Protein AF-A0A436G443-F1 (afdb_monomer_lite)

Radius of gyration: 25.49 Å; chains: 1; bounding box: 64×54×83 Å

Structure (mmCIF, N/CA/C/O backbone):
data_AF-A0A436G443-F1
#
_entry.id   AF-A0A436G443-F1
#
loop_
_atom_site.group_PDB
_atom_site.id
_atom_site.type_symbol
_atom_site.label_atom_id
_atom_site.label_alt_id
_atom_site.label_comp_id
_atom_site.label_asym_id
_atom_site.label_entity_id
_atom_site.label_seq_id
_atom_site.pdbx_PDB_ins_code
_atom_site.Cartn_x
_atom_site.Cartn_y
_atom_site.Cartn_z
_atom_site.occupancy
_atom_site.B_iso_or_equiv
_atom_site.auth_seq_id
_atom_site.auth_comp_id
_atom_site.auth_asym_id
_atom_site.auth_atom_id
_atom_site.pdbx_PDB_model_num
ATOM 1 N N . LEU A 1 1 ? -12.220 2.647 38.983 1.00 54.53 1 LEU A N 1
ATOM 2 C CA . LEU A 1 1 ? -11.106 1.915 39.641 1.00 54.53 1 LEU A CA 1
ATOM 3 C C . LEU A 1 1 ? -9.941 2.884 39.778 1.00 54.53 1 LEU A C 1
ATOM 5 O O . LEU A 1 1 ? -9.899 3.835 39.007 1.00 54.53 1 LEU A O 1
ATOM 9 N N . GLY A 1 2 ? -9.047 2.692 40.750 1.00 50.97 2 GLY A N 1
ATOM 10 C CA . GLY A 1 2 ? -7.797 3.458 40.774 1.00 50.97 2 GLY A CA 1
ATOM 11 C C . GLY A 1 2 ? -6.955 3.137 39.537 1.00 50.97 2 GLY A C 1
ATOM 12 O O . GLY A 1 2 ? -7.013 2.011 39.036 1.00 50.97 2 GLY A O 1
ATOM 13 N N . VAL A 1 3 ? -6.212 4.128 39.046 1.00 49.47 3 VAL A N 1
ATOM 14 C CA . VAL A 1 3 ? -5.195 3.954 37.997 1.00 49.47 3 VAL A CA 1
ATOM 15 C C . VAL A 1 3 ? -4.216 2.855 38.468 1.00 49.47 3 VAL A C 1
ATOM 17 O O . VAL A 1 3 ? -3.885 2.825 39.650 1.00 49.47 3 VAL A O 1
ATOM 20 N N . ASP A 1 4 ? -3.841 1.917 37.588 1.00 53.94 4 ASP A N 1
ATOM 21 C CA . ASP A 1 4 ? -2.953 0.746 37.823 1.00 53.94 4 ASP A CA 1
ATOM 22 C C . ASP A 1 4 ? -3.545 -0.546 38.441 1.00 53.94 4 ASP A C 1
ATOM 24 O O . ASP A 1 4 ? -2.809 -1.489 38.745 1.00 53.94 4 ASP A O 1
ATOM 28 N N . SER A 1 5 ? -4.870 -0.683 38.570 1.00 60.44 5 SER A N 1
ATOM 29 C CA . SER A 1 5 ? -5.470 -1.965 38.996 1.00 60.44 5 SER A CA 1
ATOM 30 C C . SER A 1 5 ? -5.608 -2.973 37.842 1.00 60.44 5 SER A C 1
ATOM 32 O O . SER A 1 5 ? -6.492 -2.841 37.001 1.00 60.44 5 SER A O 1
ATOM 34 N N . VAL A 1 6 ? -4.800 -4.043 37.846 1.00 65.19 6 VAL A N 1
ATOM 35 C CA . VAL A 1 6 ? -4.888 -5.195 36.906 1.00 65.19 6 VAL A CA 1
ATOM 36 C C . VAL A 1 6 ? -5.985 -6.217 37.256 1.00 65.19 6 VAL A C 1
ATOM 38 O O . VAL A 1 6 ? -6.177 -7.201 36.545 1.00 65.19 6 VAL A O 1
ATOM 41 N N . THR A 1 7 ? -6.734 -5.989 38.338 1.00 63.59 7 THR A N 1
ATOM 42 C CA . THR A 1 7 ? -7.913 -6.787 38.720 1.00 63.59 7 THR A CA 1
ATOM 43 C C . THR A 1 7 ? -9.136 -5.882 38.883 1.00 63.59 7 THR A C 1
ATOM 45 O O . THR A 1 7 ? -9.011 -4.717 39.268 1.00 63.59 7 THR A O 1
ATOM 48 N N . GLY A 1 8 ? -10.333 -6.382 38.568 1.00 66.38 8 GLY A N 1
ATOM 49 C CA . GLY A 1 8 ? -11.562 -5.594 38.667 1.00 66.38 8 GLY A CA 1
ATOM 50 C C . GLY A 1 8 ? -12.796 -6.329 38.150 1.00 66.38 8 GLY A C 1
ATOM 51 O O . GLY A 1 8 ? -12.689 -7.296 37.398 1.00 66.38 8 GLY A O 1
ATOM 52 N N . ALA A 1 9 ? -13.976 -5.869 38.571 1.00 73.44 9 ALA A N 1
ATOM 53 C CA . ALA A 1 9 ? -15.241 -6.350 38.027 1.00 73.44 9 ALA A CA 1
ATOM 54 C C . ALA A 1 9 ? -15.408 -5.843 36.587 1.00 73.44 9 ALA A C 1
ATOM 56 O O . ALA A 1 9 ? -15.246 -4.651 36.321 1.00 73.44 9 ALA A O 1
ATOM 57 N N . LEU A 1 10 ? -15.729 -6.752 35.667 1.00 73.75 10 LEU A N 1
ATOM 58 C CA . LEU A 1 10 ? -15.956 -6.418 34.266 1.00 73.75 10 LEU A CA 1
ATOM 59 C C . LEU A 1 10 ? -17.274 -5.638 34.145 1.00 73.75 10 LEU A C 1
ATOM 61 O O . LEU A 1 10 ? -18.332 -6.138 34.524 1.00 73.75 10 LEU A O 1
ATOM 65 N N . GLY A 1 11 ? -17.194 -4.396 33.671 1.00 80.00 11 GLY A N 1
ATOM 66 C CA . GLY A 1 11 ? -18.345 -3.520 33.455 1.00 80.00 11 GLY A CA 1
ATOM 67 C C . GLY A 1 11 ? -18.750 -3.450 31.983 1.00 80.00 11 GLY A C 1
ATOM 68 O O . GLY A 1 11 ? -17.977 -3.804 31.096 1.00 80.00 11 GLY A O 1
ATOM 69 N N . SER A 1 12 ? -19.959 -2.960 31.719 1.00 81.19 12 SER A N 1
ATOM 70 C CA . SER A 1 12 ? -20.441 -2.664 30.367 1.00 81.19 12 SER A CA 1
ATOM 71 C C . SER A 1 12 ? -20.506 -1.156 30.141 1.00 81.19 12 SER A C 1
ATOM 73 O O . SER A 1 12 ? -21.175 -0.457 30.903 1.00 81.19 12 SER A O 1
ATOM 75 N N . LEU A 1 13 ? -19.881 -0.666 29.070 1.00 83.94 13 LEU A N 1
ATOM 76 C CA . LEU A 1 13 ? -20.070 0.701 28.584 1.00 83.94 13 LEU A CA 1
ATOM 77 C C . LEU A 1 13 ? -21.182 0.706 27.531 1.00 83.94 13 LEU A C 1
ATOM 79 O O . LEU A 1 13 ? -21.088 0.008 26.522 1.00 83.94 13 LEU A O 1
ATOM 83 N N . ASN A 1 14 ? -22.238 1.484 27.761 1.00 84.75 14 ASN A N 1
ATOM 84 C CA . ASN A 1 14 ? -23.330 1.600 26.802 1.00 84.75 14 ASN A CA 1
ATOM 85 C C . ASN A 1 14 ? -23.031 2.709 25.782 1.00 84.75 14 ASN A C 1
ATOM 87 O O . ASN A 1 14 ? -22.980 3.880 26.144 1.00 84.75 14 ASN A O 1
ATOM 91 N N . LEU A 1 15 ? -22.872 2.335 24.510 1.00 84.88 15 LEU A N 1
ATOM 92 C CA . LEU A 1 15 ? -22.660 3.263 23.388 1.00 84.88 15 LEU A CA 1
ATOM 93 C C . LEU A 1 15 ? -23.945 3.528 22.574 1.00 84.88 15 LEU A C 1
ATOM 95 O O . LEU A 1 15 ? -23.898 4.096 21.481 1.00 84.88 15 LEU A O 1
ATOM 99 N N . SER A 1 16 ? -25.105 3.101 23.079 1.00 82.69 16 SER A N 1
ATOM 100 C CA . SER A 1 16 ? -26.394 3.297 22.407 1.00 82.69 16 SER A CA 1
ATOM 101 C C . SER A 1 16 ? -26.739 4.782 22.300 1.00 82.69 16 SER A C 1
ATOM 103 O O . SER A 1 16 ? -26.576 5.536 23.255 1.00 82.69 16 SER A O 1
ATOM 105 N N . GLY A 1 17 ? -27.251 5.205 21.142 1.00 83.81 17 GLY A N 1
ATOM 106 C CA . GLY A 1 17 ? -27.655 6.595 20.892 1.00 83.81 17 GLY A CA 1
ATOM 107 C C . GLY A 1 17 ? -26.507 7.560 20.573 1.00 83.81 17 GLY A C 1
ATOM 108 O O . GLY A 1 17 ? -26.769 8.713 20.244 1.00 83.81 17 GLY A O 1
ATOM 109 N N . ILE A 1 18 ? -25.252 7.101 20.627 1.00 88.50 18 ILE A N 1
ATOM 110 C CA . ILE A 1 18 ? -24.077 7.907 20.257 1.00 88.50 18 ILE A CA 1
ATOM 111 C C . ILE A 1 18 ? -23.909 7.940 18.737 1.00 88.50 18 ILE A C 1
ATOM 113 O O . ILE A 1 18 ? -23.705 9.003 18.147 1.00 88.50 18 ILE A O 1
ATOM 117 N N . PHE A 1 19 ? -24.032 6.775 18.109 1.00 91.00 19 PHE A N 1
ATOM 118 C CA . PHE A 1 19 ? -23.930 6.576 16.666 1.00 91.00 19 PHE A CA 1
ATOM 119 C C . PHE A 1 19 ? -25.291 6.789 15.995 1.00 91.00 19 PHE A C 1
ATOM 121 O O . PHE A 1 19 ? -26.308 6.302 16.492 1.00 91.00 19 PHE A O 1
ATOM 128 N N . GLN A 1 20 ? -25.320 7.536 14.889 1.00 89.94 20 GLN A N 1
ATOM 129 C CA . GLN A 1 20 ? -26.552 7.910 14.185 1.00 89.94 20 GLN A CA 1
ATOM 130 C C . GLN A 1 20 ? -26.824 7.051 12.950 1.00 89.94 20 GLN A C 1
ATOM 132 O O . GLN A 1 20 ? -27.983 6.881 12.576 1.00 89.94 20 GLN A O 1
ATOM 137 N N . ARG A 1 21 ? -25.783 6.490 12.328 1.00 87.12 21 ARG A N 1
ATOM 138 C CA . ARG A 1 21 ? -25.893 5.648 11.128 1.00 87.12 21 ARG A CA 1
ATOM 139 C C . ARG A 1 21 ? -26.271 4.199 11.454 1.00 87.12 21 ARG A C 1
ATOM 141 O O . ARG A 1 21 ? -26.608 3.441 10.554 1.00 87.12 21 ARG A O 1
ATOM 148 N N . GLY A 1 22 ? -26.290 3.833 12.738 1.00 84.75 22 GLY A N 1
ATOM 149 C CA . GLY A 1 22 ? -26.638 2.491 13.204 1.00 84.75 22 GLY A CA 1
ATOM 150 C C . GLY A 1 22 ? -25.470 1.507 13.091 1.00 84.75 22 GLY A C 1
ATOM 151 O O . GLY A 1 22 ? -24.312 1.876 13.288 1.00 84.75 22 GLY A O 1
ATOM 152 N N . GLY A 1 23 ? -25.785 0.239 12.822 1.00 87.00 23 GLY A N 1
ATOM 153 C CA . GLY A 1 23 ? -24.801 -0.843 12.737 1.00 87.00 23 GLY A CA 1
ATOM 154 C C . GLY A 1 23 ? -24.367 -1.395 14.096 1.00 87.00 23 GLY A C 1
ATOM 155 O O . GLY A 1 23 ? -25.109 -1.352 15.078 1.00 87.00 23 GLY A O 1
ATOM 156 N N . SER A 1 24 ? -23.155 -1.947 14.143 1.00 91.31 24 SER A N 1
ATOM 157 C CA . SER A 1 24 ? -22.543 -2.490 15.360 1.00 91.31 24 SER A CA 1
ATOM 158 C C . SER A 1 24 ? -21.136 -1.939 15.569 1.00 91.31 24 SER A C 1
ATOM 160 O O . SER A 1 24 ? -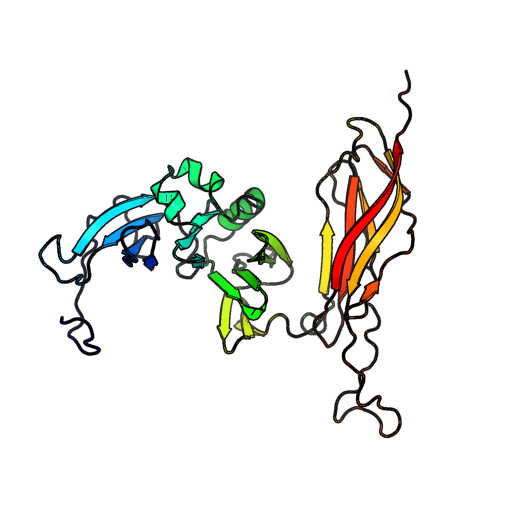20.486 -1.501 14.620 1.00 91.31 24 SER A O 1
ATOM 162 N N . LEU A 1 25 ? -20.636 -2.002 16.805 1.00 92.88 25 LEU A N 1
ATOM 163 C CA . LEU A 1 25 ? -19.237 -1.696 17.096 1.00 92.88 25 LEU A CA 1
ATOM 164 C C . LEU A 1 25 ? -18.324 -2.660 16.323 1.00 92.88 25 LEU A C 1
ATOM 166 O O . LEU A 1 25 ? -18.472 -3.876 16.440 1.00 92.88 25 LEU A O 1
ATOM 170 N N . LEU A 1 26 ? -17.386 -2.117 15.547 1.00 94.31 26 LEU A N 1
ATOM 171 C CA . LEU A 1 26 ? -16.422 -2.902 14.780 1.00 94.31 26 LEU A CA 1
ATOM 172 C C . LEU A 1 26 ? -15.125 -3.113 15.566 1.00 94.31 26 LEU A C 1
ATOM 174 O O . LEU A 1 26 ? -14.660 -4.245 15.692 1.00 94.31 26 LEU A O 1
ATOM 178 N N . PHE A 1 27 ? -14.543 -2.031 16.087 1.00 94.31 27 PHE A N 1
ATOM 179 C CA . PHE A 1 27 ? -13.353 -2.078 16.935 1.00 94.31 27 PHE A CA 1
ATOM 180 C C . PHE A 1 27 ? -13.251 -0.837 17.832 1.00 94.31 27 PHE A C 1
ATOM 182 O O . PHE A 1 27 ? -13.872 0.196 17.572 1.00 94.31 27 PHE A O 1
ATOM 189 N N . GLY A 1 28 ? -12.450 -0.959 18.890 1.00 92.69 28 GLY A N 1
ATOM 190 C CA . GLY A 1 28 ? -11.983 0.154 19.711 1.00 92.69 28 GLY A CA 1
ATOM 191 C C . GLY A 1 28 ? -10.463 0.272 19.617 1.00 92.69 28 GLY A C 1
ATOM 192 O O . GLY A 1 28 ? -9.779 -0.743 19.481 1.00 92.69 28 GLY A O 1
ATOM 193 N N . ALA A 1 29 ? -9.940 1.492 19.664 1.00 91.56 29 ALA A N 1
ATOM 194 C CA . ALA A 1 29 ? -8.513 1.770 19.555 1.00 91.56 29 ALA A CA 1
ATOM 195 C C . ALA A 1 29 ? -8.121 3.013 20.364 1.00 91.56 29 ALA A C 1
ATOM 197 O O . ALA A 1 29 ? -8.971 3.820 20.741 1.00 91.56 29 ALA A O 1
ATOM 198 N N . THR A 1 30 ? -6.825 3.171 20.620 1.00 88.75 30 THR A N 1
ATOM 199 C CA . THR A 1 30 ? -6.261 4.397 21.188 1.00 88.75 30 THR A CA 1
ATOM 200 C C . THR A 1 30 ? -5.747 5.304 20.075 1.00 88.75 30 THR A C 1
ATOM 202 O O . THR A 1 30 ? -5.195 4.844 19.071 1.00 88.75 30 THR A O 1
ATOM 205 N N . TRP A 1 31 ? -5.942 6.604 20.245 1.00 85.62 31 TRP A N 1
ATOM 206 C CA . TRP A 1 31 ? -5.526 7.636 19.306 1.00 85.62 31 TRP A CA 1
ATOM 207 C C . TRP A 1 31 ? -4.915 8.796 20.076 1.00 85.62 31 TRP A C 1
ATOM 209 O O . TRP A 1 31 ? -5.500 9.260 21.046 1.00 85.62 31 TRP A O 1
ATOM 219 N N . SER A 1 32 ? -3.748 9.261 19.647 1.00 78.38 32 SER A N 1
ATOM 220 C CA . SER A 1 32 ? -3.016 10.320 20.335 1.00 78.38 32 SER A CA 1
ATOM 221 C C . SER A 1 32 ? -2.618 11.364 19.306 1.00 78.38 32 SER A C 1
ATOM 223 O O . SER A 1 32 ? -1.896 11.051 18.359 1.00 78.38 32 SER A O 1
ATOM 225 N N . LEU A 1 33 ? -3.128 12.585 19.438 1.00 67.94 33 LEU A N 1
ATOM 226 C CA . LEU A 1 33 ? -2.751 13.694 18.568 1.00 67.94 33 LEU A CA 1
ATOM 227 C C . LEU A 1 33 ? -1.878 14.650 19.377 1.00 67.94 33 LEU A C 1
ATOM 229 O O . LEU A 1 33 ? -2.352 15.242 20.342 1.00 67.94 33 LEU A O 1
ATOM 233 N N . ASP A 1 34 ? -0.617 14.805 18.978 1.00 60.25 34 ASP A N 1
ATOM 234 C CA . ASP A 1 34 ? 0.279 15.790 19.580 1.00 60.25 34 ASP A CA 1
ATOM 235 C C . ASP A 1 34 ? -0.143 17.196 19.128 1.00 60.25 34 ASP A C 1
ATOM 237 O O . ASP A 1 34 ? 0.099 17.602 17.989 1.00 60.25 34 ASP A O 1
ATOM 241 N N . ALA A 1 35 ? -0.860 17.902 20.003 1.00 47.31 35 ALA A N 1
ATOM 242 C CA . ALA A 1 35 ? -1.374 19.249 19.760 1.00 47.31 35 ALA A CA 1
ATOM 243 C C . ALA A 1 35 ? -0.774 20.305 20.711 1.00 47.31 35 ALA A C 1
ATOM 245 O O . ALA A 1 35 ? -1.321 21.398 20.831 1.00 47.31 35 ALA A O 1
ATOM 246 N N . GLY A 1 36 ? 0.361 20.015 21.360 1.00 46.53 36 GLY A N 1
ATOM 247 C CA . GLY A 1 36 ? 1.140 21.013 22.107 1.00 46.53 36 GLY A CA 1
ATOM 248 C C . GLY A 1 36 ? 0.754 21.257 23.573 1.00 46.53 36 GLY A C 1
ATOM 249 O O . GLY A 1 36 ? 1.527 21.914 24.262 1.00 46.53 36 GLY A O 1
ATOM 250 N N . ASP A 1 37 ? -0.351 20.690 24.075 1.00 45.88 37 ASP A N 1
ATOM 251 C CA . ASP A 1 37 ? -0.793 20.832 25.483 1.00 45.88 37 ASP A CA 1
ATOM 252 C C . ASP A 1 37 ? -0.683 19.537 26.322 1.00 45.88 37 ASP A C 1
ATOM 254 O O . ASP A 1 37 ? -1.104 19.493 27.476 1.00 45.88 37 ASP A O 1
ATOM 258 N N . GLY A 1 38 ? -0.058 18.491 25.776 1.00 50.12 38 GLY A N 1
ATOM 259 C CA . GLY A 1 38 ? 0.143 17.202 26.445 1.00 50.12 38 GLY A CA 1
ATOM 260 C C . GLY A 1 38 ? -0.253 16.018 25.566 1.00 50.12 38 GLY A C 1
ATOM 261 O O . GLY A 1 38 ? -1.066 16.145 24.651 1.00 50.12 38 GLY A O 1
ATOM 262 N N . ILE A 1 39 ? 0.355 14.858 25.825 1.00 51.50 39 ILE A N 1
ATOM 263 C CA . ILE A 1 39 ? -0.011 13.589 25.186 1.00 51.50 39 ILE A CA 1
ATOM 264 C C . ILE A 1 39 ? -1.228 13.044 25.937 1.00 51.50 39 ILE A C 1
ATOM 266 O O . ILE A 1 39 ? -1.070 12.310 26.910 1.00 51.50 39 ILE A O 1
ATOM 270 N N . ASP A 1 40 ? -2.429 13.418 25.502 1.00 66.75 40 ASP A N 1
ATOM 271 C CA . ASP A 1 40 ? -3.663 12.815 26.004 1.00 66.75 40 ASP A CA 1
ATOM 272 C C . ASP A 1 40 ? -4.135 11.736 25.029 1.00 66.75 40 ASP A C 1
ATOM 274 O O . ASP A 1 40 ? -4.641 12.014 23.936 1.00 66.75 40 ASP A O 1
ATOM 278 N N . ASP A 1 41 ? -3.962 10.478 25.433 1.00 75.88 41 ASP A N 1
ATOM 279 C CA . ASP A 1 41 ? -4.485 9.337 24.695 1.00 75.88 41 ASP A CA 1
ATOM 280 C C . ASP A 1 41 ? -6.017 9.350 24.737 1.00 75.88 41 ASP A C 1
ATOM 282 O O . ASP A 1 41 ? -6.650 9.236 25.788 1.00 75.88 41 ASP A O 1
ATOM 286 N N . LYS A 1 42 ? -6.625 9.462 23.560 1.00 87.25 42 LYS A N 1
ATOM 287 C CA . LYS A 1 42 ? -8.070 9.403 23.363 1.00 87.25 42 LYS A CA 1
ATOM 288 C C . LYS A 1 42 ? -8.496 7.985 23.015 1.00 87.25 42 LYS A C 1
ATOM 290 O O . LYS A 1 42 ? -7.782 7.231 22.347 1.00 87.25 42 LYS A O 1
ATOM 295 N N . CYS A 1 43 ? -9.699 7.623 23.438 1.00 89.94 43 CYS A N 1
ATOM 296 C CA . CYS A 1 43 ? -10.314 6.353 23.084 1.00 89.94 43 CYS A CA 1
ATOM 297 C C . CYS A 1 43 ? -11.222 6.547 21.871 1.00 89.94 43 CYS A C 1
ATOM 299 O O . CYS A 1 43 ? -12.077 7.428 21.865 1.00 89.94 43 CYS A O 1
ATOM 301 N N . VAL A 1 44 ? -11.050 5.724 20.841 1.00 91.94 44 VAL A N 1
ATOM 302 C CA . VAL A 1 44 ? -11.852 5.772 19.619 1.00 91.94 44 VAL A CA 1
ATOM 303 C C . VAL A 1 44 ? -12.644 4.485 19.480 1.00 91.94 44 VAL A C 1
ATOM 305 O O . VAL A 1 44 ? -12.076 3.396 19.528 1.00 91.94 44 VAL A O 1
ATOM 308 N N . PHE A 1 45 ? -13.942 4.612 19.230 1.00 94.50 45 PHE A N 1
ATOM 309 C CA . PHE A 1 45 ? -14.818 3.506 18.857 1.00 94.50 45 PHE A CA 1
ATOM 310 C C . PHE A 1 45 ? -15.320 3.704 17.434 1.00 94.50 45 PHE A C 1
ATOM 312 O O . PHE A 1 45 ? -15.870 4.759 17.127 1.00 94.50 45 PHE A O 1
ATOM 319 N N . VAL A 1 46 ? -15.157 2.689 16.586 1.00 94.75 46 VAL A N 1
ATOM 320 C CA . VAL A 1 46 ? -15.551 2.740 15.172 1.00 94.75 46 VAL A CA 1
ATOM 321 C C . VAL A 1 46 ? -16.641 1.710 14.898 1.00 94.75 46 VAL A C 1
ATOM 323 O O . VAL A 1 46 ? -16.526 0.556 15.321 1.00 94.75 46 VAL A O 1
ATOM 326 N N . THR A 1 47 ? -17.702 2.110 14.198 1.00 94.94 47 THR A N 1
ATOM 327 C CA . THR A 1 47 ? -18.820 1.228 13.819 1.00 94.94 47 THR A CA 1
ATOM 328 C C . THR A 1 47 ? -18.649 0.621 12.430 1.00 94.94 47 THR A C 1
ATOM 330 O O . THR A 1 47 ? -17.842 1.076 11.621 1.00 94.94 47 THR A O 1
ATOM 333 N N . THR A 1 48 ? -19.447 -0.405 12.127 1.00 92.75 48 THR A N 1
ATOM 334 C CA . THR A 1 48 ? -19.526 -1.016 10.788 1.00 92.75 48 THR A CA 1
ATOM 335 C C . THR A 1 48 ? -20.003 -0.047 9.706 1.00 92.75 48 THR A C 1
ATOM 337 O O . THR A 1 48 ? -19.658 -0.233 8.546 1.00 92.75 48 THR A O 1
ATOM 340 N N . GLU A 1 49 ? -20.755 0.991 10.082 1.00 91.62 49 GLU A N 1
ATOM 341 C CA . GLU A 1 49 ? -21.273 2.023 9.172 1.00 91.62 49 GLU A CA 1
ATOM 342 C C . GLU A 1 49 ? -20.316 3.215 9.016 1.00 91.62 49 GLU A C 1
ATOM 344 O O . GLU A 1 49 ? -20.678 4.218 8.411 1.00 91.62 49 GLU A O 1
ATOM 349 N N . GLY A 1 50 ? -19.101 3.144 9.570 1.00 91.19 50 GLY A N 1
ATOM 350 C CA . GLY A 1 50 ? -18.089 4.179 9.362 1.00 91.19 50 GLY A CA 1
ATOM 351 C C . GLY A 1 50 ? -18.236 5.428 10.217 1.00 91.19 50 GLY A C 1
ATOM 352 O O . GLY A 1 50 ? -17.721 6.473 9.841 1.00 91.19 50 GLY A O 1
ATOM 353 N N . GLU A 1 51 ? -18.876 5.344 11.383 1.00 92.56 51 GLU A N 1
ATOM 354 C CA . GLU A 1 51 ? -18.816 6.422 12.373 1.00 92.56 51 GLU A CA 1
ATOM 355 C C . GLU A 1 51 ? -17.726 6.138 13.411 1.00 92.56 51 GLU A C 1
ATOM 357 O O . GLU A 1 51 ? -17.679 5.050 13.989 1.00 92.56 51 GLU A O 1
ATOM 362 N N . ALA A 1 52 ? -16.881 7.132 13.684 1.00 92.56 52 ALA A N 1
ATOM 363 C CA . ALA A 1 52 ? -15.939 7.134 14.797 1.00 92.56 52 ALA A CA 1
ATOM 364 C C . ALA A 1 52 ? -16.416 8.069 15.908 1.00 92.56 52 ALA A C 1
ATOM 366 O O . ALA A 1 52 ? -16.604 9.263 15.682 1.00 92.56 52 ALA A O 1
ATOM 367 N N . ALA A 1 53 ? -16.560 7.538 17.119 1.00 92.69 53 ALA A N 1
ATOM 368 C CA . ALA A 1 53 ? -16.774 8.320 18.331 1.00 92.69 53 ALA A CA 1
ATOM 369 C C . ALA A 1 53 ? -15.463 8.408 19.115 1.00 92.69 53 ALA A C 1
ATOM 371 O O . ALA A 1 53 ? -14.857 7.380 19.423 1.00 92.69 53 ALA A O 1
ATOM 372 N N . ILE A 1 54 ? -15.040 9.631 19.431 1.00 91.56 54 ILE A N 1
ATOM 373 C CA . ILE A 1 54 ? -13.803 9.909 20.162 1.00 91.56 54 ILE A CA 1
ATOM 374 C C . ILE A 1 54 ? -14.157 10.338 21.581 1.00 91.56 54 ILE A C 1
ATOM 376 O O . ILE A 1 54 ? -14.912 11.290 21.771 1.00 91.56 54 ILE A O 1
ATOM 380 N N . PHE A 1 55 ? -13.585 9.653 22.561 1.00 90.62 55 PHE A N 1
ATOM 381 C CA . PHE A 1 55 ? -13.730 9.933 23.980 1.00 90.62 55 PHE A CA 1
ATOM 382 C C . PHE A 1 55 ? -12.406 10.363 24.597 1.00 90.62 55 PHE A C 1
ATOM 384 O O . PHE A 1 55 ? -11.334 9.922 24.180 1.00 90.62 55 PHE A O 1
ATOM 391 N N . GLU A 1 56 ? -12.505 11.188 25.628 1.00 88.38 56 GLU A N 1
ATOM 392 C CA . GLU A 1 56 ? -11.398 11.571 26.496 1.00 88.38 56 GLU A CA 1
ATOM 393 C C . GLU A 1 56 ? -11.765 11.332 27.962 1.00 88.38 56 GLU A C 1
ATOM 395 O O . GLU A 1 56 ? -12.944 11.247 28.317 1.00 88.38 56 GLU A O 1
ATOM 400 N N . GLY A 1 57 ? -10.742 11.217 28.803 1.00 83.94 57 GLY A N 1
ATOM 401 C CA . GLY A 1 57 ? -10.880 10.863 30.210 1.00 83.94 57 GLY A CA 1
ATOM 402 C C . GLY A 1 57 ? -10.264 9.503 30.527 1.00 83.94 57 GLY A C 1
ATOM 403 O O . GLY A 1 57 ? -9.920 8.721 29.643 1.00 83.94 57 GLY A O 1
ATOM 404 N N . SER A 1 58 ? -10.090 9.226 31.815 1.00 81.19 58 SER A N 1
ATOM 405 C CA . SER A 1 58 ? -9.372 8.044 32.308 1.00 81.19 58 SER A CA 1
ATOM 406 C C . SER A 1 58 ? -10.291 6.967 32.888 1.00 81.19 58 SER A C 1
ATOM 408 O O . SER A 1 58 ? -9.832 5.858 33.165 1.00 81.19 58 SER A O 1
ATOM 410 N N . ASN A 1 59 ? -11.585 7.258 33.078 1.00 82.25 59 ASN A N 1
ATOM 411 C CA . ASN A 1 59 ? -12.517 6.345 33.736 1.00 82.25 59 ASN A CA 1
ATOM 412 C C . ASN A 1 59 ? -13.855 6.230 32.982 1.00 82.25 59 ASN A C 1
ATOM 414 O O . ASN A 1 59 ? -14.788 6.963 33.300 1.00 82.25 59 ASN A O 1
ATOM 418 N N . PRO A 1 60 ? -14.017 5.236 32.085 1.00 80.94 60 PRO A N 1
ATOM 419 C CA . PRO A 1 60 ? -15.271 4.991 31.361 1.00 80.94 60 PRO A CA 1
ATOM 420 C C . PRO A 1 60 ? -16.492 4.686 32.242 1.00 80.94 60 PRO A C 1
ATOM 422 O O . PRO A 1 60 ?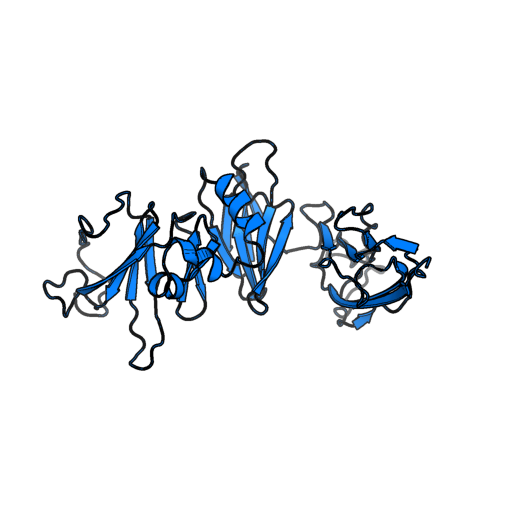 -17.620 4.731 31.759 1.00 80.94 60 PRO A O 1
ATOM 425 N N . ALA A 1 61 ? -16.287 4.336 33.517 1.00 80.19 61 ALA A N 1
ATOM 426 C CA . ALA A 1 61 ? -17.359 4.120 34.491 1.00 80.19 61 ALA A CA 1
ATOM 427 C C . ALA A 1 61 ? -17.703 5.387 35.298 1.00 80.19 61 ALA A C 1
ATOM 429 O O . ALA A 1 61 ? -18.546 5.331 36.194 1.00 80.19 61 ALA A O 1
ATOM 430 N N . GLY A 1 62 ? -17.018 6.501 35.029 1.00 74.94 62 GLY A N 1
ATOM 431 C CA . GLY A 1 62 ? -17.264 7.791 35.658 1.00 74.94 62 GLY A CA 1
ATOM 432 C C . GLY A 1 62 ? -18.653 8.323 35.323 1.00 74.94 62 GLY A C 1
ATOM 433 O O . GLY A 1 62 ? -19.179 8.104 34.233 1.00 74.94 62 GLY A O 1
ATOM 434 N N . ALA A 1 63 ? -19.261 9.022 36.278 1.00 71.75 63 ALA A N 1
ATOM 435 C CA . ALA A 1 63 ? -20.593 9.604 36.112 1.00 71.75 63 ALA A CA 1
ATOM 436 C C . ALA A 1 63 ? -20.533 11.061 35.624 1.00 71.75 63 ALA A C 1
ATOM 438 O O . ALA A 1 63 ? -21.572 11.671 35.367 1.00 71.75 63 ALA A O 1
ATOM 439 N N . THR A 1 64 ? -19.330 11.636 35.533 1.00 77.75 64 THR A N 1
ATOM 440 C CA . THR A 1 64 ? -19.113 13.045 35.196 1.00 77.75 64 THR A CA 1
ATOM 441 C C . THR A 1 64 ? -18.306 13.208 33.910 1.00 77.75 64 THR A C 1
ATOM 443 O O . THR A 1 64 ? -17.439 12.396 33.591 1.00 77.75 64 THR A O 1
ATOM 446 N N . ALA A 1 65 ? -18.535 14.315 33.198 1.00 74.50 65 ALA A N 1
ATOM 447 C CA . ALA A 1 65 ? -17.786 14.649 31.984 1.00 74.50 65 ALA A CA 1
ATOM 448 C C . ALA A 1 65 ? -16.281 14.879 32.241 1.00 74.50 65 ALA A C 1
ATOM 450 O O . ALA A 1 65 ? -15.479 14.758 31.328 1.00 74.50 65 ALA A O 1
ATOM 451 N N . ALA A 1 66 ? -15.872 15.181 33.477 1.00 77.69 66 ALA A N 1
ATOM 452 C CA . ALA A 1 66 ? -14.453 15.286 33.823 1.00 77.69 66 ALA A CA 1
ATOM 453 C C . ALA A 1 66 ? -13.748 13.916 33.874 1.00 77.69 66 ALA A C 1
ATOM 455 O O . ALA A 1 66 ? -12.526 13.848 33.788 1.00 77.69 66 ALA A O 1
ATOM 456 N N . GLU A 1 67 ? -14.505 12.827 34.035 1.00 81.50 67 GLU A N 1
ATOM 457 C CA . GLU A 1 67 ? -13.975 11.462 34.117 1.00 81.50 67 GLU A CA 1
ATOM 458 C C . GLU A 1 67 ? -14.028 10.732 32.771 1.00 81.50 67 GLU A C 1
ATOM 460 O O . GLU A 1 67 ? -13.129 9.939 32.470 1.00 81.50 67 GLU A O 1
ATOM 465 N N . TRP A 1 68 ? -15.081 10.987 31.986 1.00 85.75 68 TRP A N 1
ATOM 466 C CA . TRP A 1 68 ? -15.288 10.427 30.653 1.00 85.75 68 TRP A CA 1
ATOM 467 C C . TRP A 1 68 ? -16.225 11.311 29.829 1.00 85.75 68 TRP A C 1
ATOM 469 O O . TRP A 1 68 ? -17.389 11.505 30.189 1.00 85.75 68 TRP A O 1
ATOM 479 N N . ASN A 1 69 ? -15.737 11.833 28.708 1.00 88.50 69 ASN A N 1
ATOM 480 C CA . ASN A 1 69 ? -16.485 12.748 27.850 1.00 88.50 69 ASN A CA 1
ATOM 481 C C . ASN A 1 69 ? -16.402 12.342 26.378 1.00 88.50 69 ASN A C 1
ATOM 483 O O . ASN A 1 69 ? -15.347 11.935 25.895 1.00 88.50 69 ASN A O 1
ATOM 487 N N . LEU A 1 70 ? -17.513 12.494 25.653 1.00 89.06 70 LEU A N 1
ATOM 488 C CA . LEU A 1 70 ? -17.535 12.383 24.197 1.00 89.06 70 LEU A CA 1
ATOM 489 C C . LEU A 1 70 ? -17.010 13.695 23.603 1.00 89.06 70 LEU A C 1
ATOM 491 O O . LEU A 1 70 ? -17.678 14.723 23.672 1.00 89.06 70 LEU A O 1
ATOM 495 N N . VAL A 1 71 ? -15.838 13.638 22.977 1.00 88.81 71 VAL A N 1
ATOM 496 C CA . VAL A 1 71 ? -15.215 14.779 22.289 1.00 88.81 71 VAL A CA 1
ATOM 497 C C . VAL A 1 71 ? -15.968 15.103 21.006 1.00 88.81 71 VAL A C 1
ATOM 499 O O . VAL A 1 71 ? -16.213 16.263 20.686 1.00 88.81 71 VAL A O 1
ATOM 502 N N . GLY A 1 72 ? -16.329 14.070 20.248 1.00 88.31 72 GLY A N 1
ATOM 503 C CA . GLY A 1 72 ? -17.010 14.247 18.977 1.00 88.31 72 GLY A CA 1
ATOM 504 C C . GLY A 1 72 ? -17.272 12.940 18.251 1.00 88.31 72 GLY A C 1
ATOM 505 O O . GLY A 1 72 ? -16.744 11.881 18.604 1.00 88.31 72 GLY A O 1
ATOM 506 N N . ARG A 1 73 ? -18.103 13.045 17.215 1.00 91.31 73 ARG A N 1
ATOM 507 C CA . ARG A 1 73 ? -18.420 11.967 16.283 1.00 91.31 73 ARG A CA 1
ATOM 508 C C . ARG A 1 73 ? -18.064 12.414 14.872 1.00 91.31 73 ARG A C 1
ATOM 510 O O . ARG A 1 73 ? -18.473 13.496 14.462 1.00 91.31 73 ARG A O 1
ATOM 517 N N . TYR A 1 74 ? -17.348 11.564 14.150 1.00 91.25 74 TYR A N 1
ATOM 518 C CA . TYR A 1 74 ? -16.823 11.842 12.816 1.00 91.25 74 TYR A CA 1
ATOM 519 C C . TYR A 1 74 ? -17.164 10.701 11.860 1.00 91.25 74 TYR A C 1
ATOM 521 O O . TYR A 1 74 ? -17.301 9.552 12.281 1.00 91.25 74 TYR A O 1
ATOM 529 N N . ASP A 1 75 ? -17.303 11.021 10.577 1.00 90.25 75 ASP A N 1
ATOM 530 C CA . ASP A 1 75 ? -17.585 10.045 9.525 1.00 90.25 75 ASP A CA 1
ATOM 531 C C . ASP A 1 75 ? -16.274 9.659 8.828 1.00 90.25 75 ASP A C 1
ATOM 533 O O . ASP A 1 75 ? -15.553 10.518 8.327 1.00 90.25 75 ASP A O 1
ATOM 537 N N . LEU A 1 76 ? -15.949 8.368 8.828 1.00 86.56 76 LEU A N 1
ATOM 538 C CA . LEU A 1 76 ? -14.779 7.769 8.181 1.00 86.56 76 LEU A CA 1
ATOM 539 C C . LEU A 1 76 ? -15.135 7.077 6.860 1.00 86.56 76 LEU A C 1
ATOM 541 O O . LEU A 1 76 ? -14.237 6.617 6.156 1.00 86.56 76 LEU A O 1
ATOM 545 N N . THR A 1 77 ? -16.418 7.016 6.488 1.00 88.69 77 THR A N 1
ATOM 546 C CA . THR A 1 77 ? -16.950 6.065 5.500 1.00 88.69 77 THR A CA 1
ATOM 547 C C . THR A 1 77 ? -16.765 4.605 5.939 1.00 88.69 77 THR A C 1
ATOM 549 O O . THR A 1 77 ? -16.050 4.299 6.893 1.00 88.69 77 THR A O 1
ATOM 552 N N . ASP A 1 78 ? -17.444 3.681 5.264 1.00 92.44 78 ASP A N 1
ATOM 553 C CA . ASP A 1 78 ? -17.522 2.280 5.670 1.00 92.44 78 ASP A CA 1
ATOM 554 C C . ASP A 1 78 ? -16.119 1.625 5.756 1.00 92.44 78 ASP A C 1
ATOM 556 O O . ASP A 1 78 ? -15.398 1.565 4.746 1.00 92.44 78 ASP A O 1
ATOM 560 N N . PRO A 1 79 ? -15.713 1.124 6.937 1.00 95.06 79 PRO A N 1
ATOM 561 C CA . PRO A 1 79 ? -14.428 0.471 7.149 1.00 95.06 79 PRO A CA 1
ATOM 562 C C . PRO A 1 79 ? -14.391 -0.925 6.521 1.00 95.06 79 PRO A C 1
ATOM 564 O O . PRO A 1 79 ? -15.386 -1.646 6.477 1.00 95.06 79 PRO A O 1
ATOM 567 N N . MET A 1 80 ? -13.204 -1.340 6.082 1.00 95.25 80 MET A N 1
ATOM 568 C CA . MET A 1 80 ? -13.005 -2.608 5.372 1.00 95.25 80 MET A CA 1
ATOM 569 C C . MET A 1 80 ? -12.741 -3.799 6.301 1.00 95.25 80 MET A C 1
ATOM 571 O O . MET A 1 80 ? -12.726 -4.936 5.840 1.00 95.25 80 MET A O 1
ATOM 575 N N . GLY A 1 81 ? -12.529 -3.588 7.603 1.00 94.25 81 GLY A N 1
ATOM 576 C CA . GLY A 1 81 ? -12.324 -4.682 8.552 1.00 94.25 81 GLY A CA 1
ATOM 577 C C . GLY A 1 81 ? -11.808 -4.228 9.914 1.00 94.25 81 GLY A C 1
ATOM 578 O O . GLY A 1 81 ? -11.202 -3.169 10.043 1.00 94.25 81 GLY A O 1
ATOM 579 N N . LYS A 1 82 ? -12.008 -5.063 10.942 1.00 94.00 82 LYS A N 1
ATOM 580 C CA . LYS A 1 82 ? -11.568 -4.778 12.323 1.00 94.00 82 LYS A CA 1
ATOM 581 C C . LYS A 1 82 ? -10.044 -4.692 12.490 1.00 94.00 82 LYS A C 1
ATOM 583 O O . LYS A 1 82 ? -9.570 -3.983 13.363 1.00 94.00 82 LYS A O 1
ATOM 588 N N . ARG A 1 83 ? -9.293 -5.440 11.669 1.00 94.62 83 ARG A N 1
ATOM 589 C CA . ARG A 1 83 ? -7.820 -5.407 11.592 1.00 94.62 83 ARG A CA 1
ATOM 590 C C . ARG A 1 83 ? -7.334 -4.569 10.412 1.00 94.62 83 ARG A C 1
ATOM 592 O O . ARG A 1 83 ? -6.145 -4.546 10.117 1.00 94.62 83 ARG A O 1
ATOM 599 N N . GLY A 1 84 ? -8.241 -3.867 9.734 1.00 94.56 84 GLY A N 1
ATOM 600 C CA . GLY A 1 84 ? -7.933 -2.945 8.649 1.00 94.56 84 GLY A CA 1
ATOM 601 C C . GLY A 1 84 ? -7.390 -1.621 9.177 1.00 94.56 84 GLY A C 1
ATOM 602 O O . GLY A 1 84 ? -7.815 -0.568 8.722 1.00 94.56 84 GLY A O 1
ATOM 603 N N . THR A 1 85 ? -6.524 -1.650 10.187 1.00 94.75 85 THR A N 1
ATOM 604 C CA . THR A 1 85 ? -6.070 -0.458 10.904 1.00 94.75 85 THR A CA 1
ATOM 605 C C . THR A 1 85 ? -4.581 -0.522 11.164 1.00 94.75 85 THR A C 1
ATOM 607 O O . THR A 1 85 ? -4.045 -1.596 11.420 1.00 94.75 85 THR A O 1
ATOM 610 N N . MET A 1 86 ? -3.919 0.628 11.193 1.00 93.00 86 MET A N 1
ATOM 611 C CA . MET A 1 86 ? -2.526 0.717 11.612 1.00 93.00 86 MET A CA 1
ATOM 612 C C . MET A 1 86 ? -2.249 2.051 12.302 1.00 93.00 86 MET A C 1
ATOM 614 O O . MET A 1 86 ? -2.896 3.052 12.007 1.00 93.00 86 MET A O 1
ATOM 618 N N . ARG A 1 87 ? -1.251 2.093 13.189 1.00 89.69 87 ARG A N 1
ATOM 619 C CA . ARG A 1 87 ? -0.800 3.347 13.814 1.00 89.69 87 ARG A CA 1
ATOM 620 C C . ARG A 1 87 ? 0.388 3.926 13.075 1.00 89.69 87 ARG A C 1
ATOM 622 O O . ARG A 1 87 ? 1.346 3.192 12.845 1.00 89.69 87 ARG A O 1
ATOM 629 N N . ALA A 1 88 ? 0.370 5.206 12.718 1.00 84.69 88 ALA A N 1
ATOM 630 C CA . ALA A 1 88 ? 1.537 5.918 12.188 1.00 84.69 88 ALA A CA 1
ATOM 631 C C . ALA A 1 88 ? 1.844 7.127 13.073 1.00 84.69 88 ALA A C 1
ATOM 633 O O . ALA A 1 88 ? 1.090 8.097 13.087 1.00 84.69 88 ALA A O 1
ATOM 634 N N . GLY A 1 89 ? 2.934 7.040 13.838 1.00 83.06 89 GLY A N 1
ATOM 635 C CA . GLY A 1 89 ? 3.160 7.972 14.939 1.00 83.06 89 GLY A CA 1
ATOM 636 C C . GLY A 1 89 ? 2.004 7.899 15.943 1.00 83.06 89 GLY A C 1
ATOM 637 O O . GLY A 1 89 ? 1.604 6.805 16.347 1.00 83.06 89 GLY A O 1
ATOM 638 N N . GLY A 1 90 ? 1.451 9.055 16.312 1.00 80.38 90 GLY A N 1
ATOM 639 C CA . GLY A 1 90 ? 0.289 9.146 17.201 1.00 80.38 90 GLY A CA 1
ATOM 640 C C . GLY A 1 90 ? -1.051 8.801 16.536 1.00 80.38 90 GLY A C 1
ATOM 641 O O . GLY A 1 90 ? -1.973 8.333 17.215 1.00 80.38 90 GLY A O 1
ATOM 642 N N . ASP A 1 91 ? -1.139 8.945 15.211 1.00 88.00 91 ASP A N 1
ATOM 643 C CA . ASP A 1 91 ? -2.398 8.858 14.477 1.00 88.00 91 ASP A CA 1
ATOM 644 C C . ASP A 1 91 ? -2.839 7.409 14.218 1.00 88.00 91 ASP A C 1
ATOM 646 O O . ASP A 1 91 ? -2.024 6.486 14.077 1.00 88.00 91 ASP A O 1
ATOM 650 N N . LEU A 1 92 ? -4.155 7.222 14.131 1.00 91.25 92 LEU A N 1
ATOM 651 C CA . LEU A 1 92 ? -4.791 5.957 13.800 1.00 91.25 92 LEU A CA 1
ATOM 652 C C . LEU A 1 92 ? -5.293 6.033 12.367 1.00 91.25 92 LEU A C 1
ATOM 654 O O . LEU A 1 92 ? -6.036 6.936 11.994 1.00 91.25 92 LEU A O 1
ATOM 658 N N . ILE A 1 93 ? -4.892 5.057 11.570 1.00 93.62 93 ILE A N 1
ATOM 659 C CA . ILE A 1 93 ? -5.242 4.972 10.163 1.00 93.62 93 ILE A CA 1
ATOM 660 C C . ILE A 1 93 ? -6.158 3.772 9.977 1.00 93.62 93 ILE A C 1
ATOM 662 O O . ILE A 1 93 ? -5.864 2.684 10.473 1.00 93.62 93 ILE A O 1
ATOM 666 N N . VAL A 1 94 ? -7.245 3.970 9.239 1.00 95.19 94 VAL A N 1
ATOM 667 C CA . VAL A 1 94 ? -8.294 2.980 8.999 1.00 95.19 94 VAL A CA 1
ATOM 668 C C . VAL A 1 94 ? -8.451 2.774 7.493 1.00 95.19 94 VAL A C 1
ATOM 670 O O . VAL A 1 94 ? -8.557 3.735 6.733 1.00 95.19 94 VAL A O 1
ATOM 673 N N . ALA A 1 95 ? -8.458 1.524 7.037 1.00 95.88 95 ALA A N 1
ATOM 674 C CA . ALA A 1 95 ? -8.855 1.175 5.679 1.00 95.88 95 ALA A CA 1
ATOM 675 C C . ALA A 1 95 ? -10.373 1.260 5.550 1.00 95.88 95 ALA A C 1
ATOM 677 O O . ALA A 1 95 ? -11.113 0.571 6.254 1.00 95.88 95 ALA A O 1
ATOM 678 N N . THR A 1 96 ? -10.818 2.069 4.602 1.00 94.81 96 THR A N 1
ATOM 679 C CA . THR A 1 96 ? -12.223 2.300 4.275 1.00 94.81 96 THR A CA 1
ATOM 680 C C . THR A 1 96 ? -12.436 2.072 2.783 1.00 94.81 96 THR A C 1
ATOM 682 O O . THR A 1 96 ? -11.478 1.884 2.022 1.00 94.81 96 THR A O 1
ATOM 685 N N . LYS A 1 97 ? -13.693 2.072 2.333 1.00 92.50 97 LYS A N 1
ATOM 686 C CA . LYS A 1 97 ? -14.010 1.946 0.899 1.00 92.50 97 LYS A CA 1
ATOM 687 C C . LYS A 1 97 ? -13.359 3.037 0.038 1.00 92.50 97 LYS A C 1
ATOM 689 O O . LYS A 1 97 ? -13.022 2.783 -1.117 1.00 92.50 97 LYS A O 1
ATOM 694 N N . GLU A 1 98 ? -13.157 4.226 0.602 1.00 90.88 98 GLU A N 1
ATOM 695 C CA . GLU A 1 98 ? -12.607 5.389 -0.105 1.00 90.88 98 GLU A CA 1
ATOM 696 C C . GLU A 1 98 ? -11.076 5.419 -0.123 1.00 90.88 98 GLU A C 1
ATOM 698 O O . GLU A 1 98 ? -10.482 6.017 -1.021 1.00 90.88 98 GLU A O 1
ATOM 703 N N . GLY A 1 99 ? -10.425 4.777 0.846 1.00 93.75 99 GLY A N 1
ATOM 704 C CA . GLY A 1 99 ? -8.974 4.787 0.944 1.00 93.75 99 GLY A CA 1
ATOM 705 C C . GLY A 1 99 ? -8.447 4.326 2.293 1.00 93.75 99 GLY A C 1
ATOM 706 O O . GLY A 1 99 ? -9.183 3.894 3.176 1.00 93.75 99 GLY A O 1
ATOM 707 N N . LEU A 1 100 ? -7.139 4.464 2.463 1.00 94.94 100 LEU A N 1
ATOM 708 C CA . LEU A 1 100 ? -6.466 4.327 3.743 1.00 94.94 100 LEU A CA 1
ATOM 709 C C . LEU A 1 100 ? -6.445 5.695 4.446 1.00 94.94 100 LEU A C 1
ATOM 711 O O . LEU A 1 100 ? -5.622 6.549 4.110 1.00 94.94 100 LEU A O 1
ATOM 715 N N . VAL A 1 101 ? -7.385 5.922 5.367 1.00 93.75 101 VAL A N 1
ATOM 716 C CA . VAL A 1 101 ? -7.728 7.248 5.904 1.00 93.75 101 VAL A CA 1
ATOM 717 C C . VAL A 1 101 ? -7.233 7.416 7.350 1.00 93.75 101 VAL A C 1
ATOM 719 O O . VAL A 1 101 ? -7.575 6.597 8.204 1.00 93.75 101 VAL A O 1
ATOM 722 N N . PRO A 1 102 ? -6.451 8.467 7.657 1.00 92.25 102 PRO A N 1
ATOM 723 C CA . PRO A 1 102 ? -6.127 8.838 9.034 1.00 92.25 102 PRO A CA 1
ATOM 724 C C . PRO A 1 102 ? -7.318 9.491 9.750 1.00 92.25 102 PRO A C 1
ATOM 726 O O . PRO A 1 102 ? -8.033 10.304 9.159 1.00 92.25 102 PRO A O 1
ATOM 729 N N . ILE A 1 103 ? -7.503 9.206 11.042 1.00 89.81 103 ILE A N 1
ATOM 730 C CA . ILE A 1 103 ? -8.574 9.813 11.852 1.00 89.81 103 ILE A CA 1
ATOM 731 C C . ILE A 1 103 ? -8.419 11.329 11.944 1.00 89.81 103 ILE A C 1
ATOM 733 O O . ILE A 1 103 ? -9.413 12.048 11.848 1.00 89.81 103 ILE A O 1
ATOM 737 N N . SER A 1 104 ? -7.188 11.836 12.038 1.00 88.44 104 SER A N 1
ATOM 738 C CA . SER A 1 104 ? -6.931 13.282 12.012 1.00 88.44 104 SER A CA 1
ATOM 739 C C . SER A 1 104 ? -7.503 13.978 10.765 1.00 88.44 104 SER A C 1
ATOM 741 O O . SER A 1 104 ? -7.947 15.126 10.841 1.00 88.44 104 SER A O 1
ATOM 743 N N . ALA A 1 105 ? -7.557 13.291 9.618 1.00 87.25 105 ALA A N 1
ATOM 744 C CA . ALA A 1 105 ? -8.168 13.829 8.407 1.00 87.25 105 ALA A CA 1
ATOM 745 C C . ALA A 1 105 ? -9.699 13.809 8.462 1.00 87.25 105 ALA A C 1
ATOM 747 O O . ALA A 1 105 ? -10.315 14.749 7.966 1.00 87.25 105 ALA A O 1
ATOM 748 N N . ALA A 1 106 ? -10.300 12.792 9.085 1.00 85.50 106 ALA A N 1
ATOM 749 C CA . ALA A 1 106 ? -11.751 12.695 9.256 1.00 85.50 106 ALA A CA 1
ATOM 750 C C . ALA A 1 106 ? -12.329 13.746 10.213 1.00 85.50 106 ALA A C 1
ATOM 752 O O . ALA A 1 106 ? -13.499 14.096 10.114 1.00 85.50 106 ALA A O 1
ATOM 753 N N . ILE A 1 107 ? -11.500 14.294 11.103 1.00 84.81 107 ILE A N 1
ATOM 754 C CA . ILE A 1 107 ? -11.886 15.412 11.973 1.00 84.81 107 ILE A CA 1
ATOM 755 C C . ILE A 1 107 ? -12.004 16.721 11.187 1.00 84.81 107 ILE A C 1
ATOM 757 O O . ILE A 1 107 ? -12.886 17.534 11.450 1.00 84.81 107 ILE A O 1
ATOM 761 N N . ASN A 1 108 ? -11.105 16.933 10.226 1.00 82.94 108 ASN A N 1
ATOM 762 C CA . ASN A 1 108 ? -10.949 18.215 9.538 1.00 82.94 108 ASN A CA 1
ATOM 763 C C . ASN A 1 108 ? -11.668 18.288 8.184 1.00 82.94 108 ASN A C 1
ATOM 765 O O . ASN A 1 108 ? -11.708 19.357 7.573 1.00 82.94 108 ASN A O 1
ATOM 769 N N . LYS A 1 109 ? -12.169 17.162 7.666 1.00 81.56 109 LYS A N 1
ATOM 770 C CA . LYS A 1 109 ? -12.755 17.064 6.326 1.00 81.56 109 LYS A CA 1
ATOM 771 C C . LYS A 1 109 ? -14.082 16.324 6.352 1.00 81.56 109 LYS A C 1
ATOM 773 O O . LYS A 1 109 ? -14.253 15.368 7.097 1.00 81.56 109 LYS A O 1
ATOM 778 N N . ASP A 1 110 ? -14.968 16.717 5.444 1.00 78.31 110 ASP A N 1
ATOM 779 C CA . ASP A 1 110 ? -16.197 15.976 5.173 1.00 78.31 110 ASP A CA 1
ATOM 780 C C . ASP A 1 110 ? -15.902 14.603 4.556 1.00 78.31 110 ASP A C 1
ATOM 782 O O . ASP A 1 110 ? -14.926 14.439 3.814 1.00 78.31 110 ASP A O 1
ATOM 786 N N . ALA A 1 111 ? -16.810 13.645 4.774 1.00 74.94 111 ALA A N 1
ATOM 787 C CA . ALA A 1 111 ? -16.721 12.275 4.260 1.00 74.94 111 ALA A CA 1
ATOM 788 C C . ALA A 1 111 ? -16.421 12.215 2.748 1.00 74.94 111 ALA A C 1
ATOM 790 O O . ALA A 1 111 ? -15.562 11.459 2.297 1.00 74.94 111 ALA A O 1
ATOM 791 N N . ALA A 1 112 ? -17.062 13.088 1.963 1.00 76.31 112 ALA A N 1
ATOM 792 C CA . ALA A 1 112 ? -16.884 13.163 0.512 1.00 76.31 112 ALA A CA 1
ATOM 793 C C . ALA A 1 112 ? -15.480 13.632 0.074 1.00 76.31 112 ALA A C 1
ATOM 795 O O . ALA A 1 112 ? -15.088 13.418 -1.071 1.00 76.31 112 ALA A O 1
ATOM 796 N N . ALA A 1 113 ? -14.721 14.276 0.964 1.00 79.12 113 ALA A N 1
ATOM 797 C CA . ALA A 1 113 ? -13.380 14.790 0.700 1.00 79.12 113 ALA A CA 1
ATOM 798 C C . ALA A 1 113 ? -12.269 13.933 1.338 1.00 79.12 113 ALA A C 1
ATOM 800 O O . ALA A 1 113 ? -11.088 14.289 1.234 1.00 79.12 113 ALA A O 1
ATOM 801 N N . LEU A 1 114 ? -12.609 12.807 1.979 1.00 82.44 114 LEU A N 1
ATOM 802 C CA . LEU A 1 114 ? -11.633 11.949 2.659 1.00 82.44 114 LEU A CA 1
ATOM 803 C C . LEU A 1 114 ? -10.654 11.286 1.699 1.00 82.44 114 LEU A C 1
ATOM 805 O O . LEU A 1 114 ? -9.473 11.179 2.031 1.00 82.44 114 LEU A O 1
ATOM 809 N N . SER A 1 115 ? -11.086 10.916 0.489 1.00 80.88 115 SER A N 1
ATOM 810 C CA . SER A 1 115 ? -10.183 10.303 -0.496 1.00 80.88 115 SER A CA 1
ATOM 811 C C . SER A 1 115 ? -9.012 11.228 -0.866 1.00 80.88 115 SER A C 1
ATOM 813 O O . SER A 1 115 ? -7.901 10.765 -1.116 1.00 80.88 115 SER A O 1
ATOM 815 N N . LEU A 1 116 ? -9.202 12.553 -0.776 1.00 81.75 116 LEU A N 1
ATOM 816 C CA . LEU A 1 116 ? -8.150 13.550 -1.011 1.00 81.75 116 LEU A CA 1
ATOM 817 C C . LEU A 1 116 ? -7.093 13.601 0.102 1.00 81.75 116 LEU A C 1
ATOM 819 O O . LEU A 1 116 ? -6.002 14.125 -0.130 1.00 81.75 116 LEU A O 1
ATOM 823 N N . ALA A 1 117 ? -7.424 13.131 1.307 1.00 86.31 117 ALA A N 1
ATOM 824 C CA . ALA A 1 117 ? -6.508 13.012 2.446 1.00 86.31 117 ALA A CA 1
ATOM 825 C C . ALA A 1 117 ? -6.032 11.574 2.700 1.00 86.31 117 ALA A C 1
ATOM 827 O O . ALA A 1 117 ? -5.236 11.356 3.611 1.00 86.31 117 ALA A O 1
ATOM 828 N N . ALA A 1 118 ? -6.512 10.599 1.927 1.00 89.06 118 ALA A N 1
ATOM 829 C CA . ALA A 1 118 ? -6.121 9.211 2.094 1.00 89.06 118 ALA A CA 1
ATOM 830 C C . ALA A 1 118 ? -4.640 9.010 1.742 1.00 89.06 118 ALA A C 1
ATOM 832 O O . ALA A 1 118 ? -4.137 9.515 0.738 1.00 89.06 118 ALA A O 1
ATOM 833 N N . ILE A 1 119 ? -3.951 8.184 2.523 1.00 91.94 119 ILE A N 1
ATOM 834 C CA . ILE A 1 119 ? -2.562 7.774 2.259 1.00 91.94 119 ILE A CA 1
ATOM 835 C C . ILE A 1 119 ? -2.487 6.957 0.961 1.00 91.94 119 ILE A C 1
ATOM 837 O O . ILE A 1 119 ? -1.499 6.995 0.231 1.00 91.94 119 ILE A O 1
ATOM 841 N N . SER A 1 120 ? -3.571 6.255 0.629 1.00 94.50 120 SER A N 1
ATOM 842 C CA . SER A 1 120 ? -3.724 5.492 -0.609 1.00 94.50 120 SER A CA 1
ATOM 843 C C . SER A 1 120 ? -4.107 6.348 -1.823 1.00 94.50 120 SER A C 1
ATOM 845 O O . SER A 1 120 ? -4.435 5.784 -2.863 1.00 94.50 120 SER A O 1
ATOM 847 N N . ARG A 1 121 ? -4.082 7.687 -1.739 1.00 93.25 121 ARG A N 1
ATOM 848 C CA . ARG A 1 121 ? -4.502 8.578 -2.838 1.00 93.25 121 ARG A CA 1
ATOM 849 C C . ARG A 1 121 ? -3.787 8.283 -4.160 1.00 93.25 121 ARG A C 1
ATOM 851 O O . ARG A 1 121 ? -4.417 8.297 -5.212 1.00 93.25 121 ARG A O 1
ATOM 858 N N . ASN A 1 122 ? -2.497 7.945 -4.109 1.00 91.38 122 ASN A N 1
ATOM 859 C CA . ASN A 1 122 ? -1.705 7.601 -5.299 1.00 91.38 122 ASN A CA 1
ATOM 860 C C . ASN A 1 122 ? -2.224 6.357 -6.040 1.00 91.38 122 ASN A C 1
ATOM 862 O O . ASN A 1 122 ? -1.948 6.193 -7.225 1.00 91.38 122 ASN A O 1
ATOM 866 N N . ILE A 1 123 ? -2.980 5.497 -5.354 1.00 94.12 123 ILE A N 1
ATOM 867 C CA . ILE A 1 123 ? -3.594 4.286 -5.904 1.00 94.12 123 ILE A CA 1
ATOM 868 C C . ILE A 1 123 ? -5.124 4.319 -5.801 1.00 94.12 123 ILE A C 1
ATOM 870 O O . ILE A 1 123 ? -5.753 3.268 -5.870 1.00 94.12 123 ILE A O 1
ATOM 874 N N . GLU A 1 124 ? -5.744 5.495 -5.647 1.00 94.56 124 GLU A N 1
ATOM 875 C CA . GLU A 1 124 ? -7.191 5.637 -5.410 1.00 94.56 124 GLU A CA 1
ATOM 876 C C . GLU A 1 124 ? -8.063 4.836 -6.401 1.00 94.56 124 GLU A C 1
ATOM 878 O O . GLU A 1 124 ? -8.948 4.111 -5.937 1.00 94.56 124 GLU A O 1
ATOM 883 N N . PRO A 1 125 ? -7.824 4.863 -7.733 1.00 93.75 125 PRO A N 1
ATOM 884 C CA . PRO A 1 125 ? -8.639 4.091 -8.673 1.00 93.75 125 PRO A CA 1
ATOM 885 C C . PRO A 1 125 ? -8.545 2.578 -8.445 1.00 93.75 125 PRO A C 1
ATOM 887 O O . PRO A 1 125 ? -9.546 1.866 -8.540 1.00 93.75 125 PRO A O 1
ATOM 890 N N . ASP A 1 126 ? -7.346 2.085 -8.130 1.00 94.44 126 ASP A N 1
ATOM 891 C CA . ASP A 1 126 ? -7.119 0.675 -7.826 1.00 94.44 126 ASP A CA 1
ATOM 892 C C . ASP A 1 126 ? -7.745 0.303 -6.483 1.00 94.44 126 ASP A C 1
ATOM 894 O O . ASP A 1 126 ? -8.458 -0.695 -6.402 1.00 94.44 126 ASP A O 1
ATOM 898 N N . TRP A 1 127 ? -7.545 1.127 -5.454 1.00 95.81 127 TRP A N 1
ATOM 899 C CA . TRP A 1 127 ? -8.119 0.925 -4.129 1.00 95.81 127 TRP A CA 1
ATOM 900 C C . TRP A 1 127 ? -9.639 0.800 -4.193 1.00 95.81 127 TRP A C 1
ATOM 902 O O . TRP A 1 127 ? -10.186 -0.215 -3.767 1.00 95.81 127 TRP A O 1
ATOM 912 N N . LYS A 1 128 ? -10.317 1.784 -4.798 1.00 94.81 128 LYS A N 1
ATOM 913 C CA . LYS A 1 128 ? -11.782 1.811 -4.921 1.00 94.81 128 LYS A CA 1
ATOM 914 C C . LYS A 1 128 ? -12.315 0.614 -5.699 1.00 94.81 128 LYS A C 1
ATOM 916 O O . LYS A 1 128 ? -13.294 -0.006 -5.282 1.00 94.81 128 LYS A O 1
ATOM 921 N N . ARG A 1 129 ? -11.655 0.250 -6.806 1.00 94.69 129 ARG A N 1
ATOM 922 C CA . ARG A 1 129 ? -12.033 -0.926 -7.601 1.00 94.69 129 ARG A CA 1
ATOM 923 C C . ARG A 1 129 ? -11.943 -2.203 -6.773 1.00 94.69 129 ARG A C 1
ATOM 925 O O . ARG A 1 129 ? -12.867 -3.013 -6.796 1.00 94.69 129 ARG A O 1
ATOM 932 N N . GLU A 1 130 ? -10.841 -2.406 -6.055 1.00 94.75 130 GLU A N 1
ATOM 933 C CA . GLU A 1 130 ? -10.662 -3.628 -5.279 1.00 94.75 130 GLU A CA 1
ATOM 934 C C . GLU A 1 130 ? -11.547 -3.660 -4.024 1.00 94.75 130 GLU A C 1
ATOM 936 O O . GLU A 1 130 ? -12.078 -4.726 -3.708 1.00 94.75 130 GLU A O 1
ATOM 941 N N . ALA A 1 131 ? -11.760 -2.518 -3.360 1.00 93.81 131 ALA A N 1
ATOM 942 C CA . ALA A 1 131 ? -12.653 -2.382 -2.211 1.00 93.81 131 ALA A CA 1
ATOM 943 C C . ALA A 1 131 ? -14.100 -2.726 -2.586 1.00 93.81 131 ALA A C 1
ATOM 945 O O . ALA A 1 131 ? -14.737 -3.524 -1.904 1.00 93.81 131 ALA A O 1
ATOM 946 N N . ALA A 1 132 ? -14.593 -2.235 -3.729 1.00 93.25 132 ALA A N 1
ATOM 947 C CA . ALA A 1 132 ? -15.925 -2.574 -4.231 1.00 93.25 132 ALA A CA 1
ATOM 948 C C . ALA A 1 132 ? -16.088 -4.072 -4.563 1.00 93.25 132 ALA A C 1
ATOM 950 O O . ALA A 1 132 ? -17.179 -4.623 -4.426 1.00 93.25 132 ALA A O 1
ATOM 951 N N . ARG A 1 133 ? -15.008 -4.750 -4.982 1.00 93.12 133 ARG A N 1
ATOM 952 C CA . ARG A 1 133 ? -15.011 -6.185 -5.332 1.00 93.12 133 ARG A CA 1
ATOM 953 C C . ARG A 1 133 ? -14.834 -7.116 -4.121 1.00 93.12 133 ARG A C 1
ATOM 955 O O . ARG A 1 133 ? -15.154 -8.299 -4.228 1.00 93.12 133 ARG A O 1
ATOM 962 N N . ARG A 1 134 ? -14.305 -6.631 -2.988 1.00 91.81 134 ARG A N 1
ATOM 963 C CA . ARG A 1 134 ? -13.912 -7.447 -1.815 1.00 91.81 134 ARG A CA 1
ATOM 964 C C . ARG A 1 134 ? -14.575 -6.973 -0.524 1.00 91.81 134 ARG A C 1
ATOM 966 O O . ARG A 1 134 ? -13.892 -6.585 0.416 1.00 91.81 134 ARG A O 1
ATOM 973 N N . LEU A 1 135 ? -15.906 -7.022 -0.492 1.00 88.50 135 LEU A N 1
ATOM 974 C CA . LEU A 1 135 ? -16.705 -6.608 0.670 1.00 88.50 135 LEU A CA 1
ATOM 975 C C . LEU A 1 135 ? -17.099 -7.762 1.603 1.00 88.50 135 LEU A C 1
ATOM 977 O O . LEU A 1 135 ? -17.464 -7.522 2.748 1.00 88.50 135 LEU A O 1
ATOM 981 N N . SER A 1 136 ? -17.065 -9.012 1.129 1.00 89.62 136 SER A N 1
ATOM 982 C CA . SER A 1 136 ? -17.562 -10.162 1.902 1.00 89.62 136 SER A CA 1
ATOM 983 C C . SER A 1 136 ? -16.587 -10.673 2.963 1.00 89.62 136 SER A C 1
ATOM 985 O O . SER A 1 136 ? -16.986 -11.446 3.833 1.00 89.62 136 SER A O 1
ATOM 987 N N . LEU A 1 137 ? -15.318 -10.268 2.896 1.00 92.56 137 LEU A N 1
ATOM 988 C CA . LEU A 1 137 ? -14.273 -10.654 3.837 1.00 92.56 137 LEU A CA 1
ATOM 989 C C . LEU A 1 137 ? -13.521 -9.407 4.313 1.00 92.56 137 LEU A C 1
ATOM 991 O O . LEU A 1 137 ? -13.271 -8.516 3.499 1.00 92.56 137 LEU A O 1
ATOM 995 N N . PRO A 1 138 ? -13.154 -9.342 5.606 1.00 94.00 138 PRO A N 1
ATOM 996 C CA . PRO A 1 138 ? -12.487 -8.177 6.159 1.00 94.00 138 PRO A CA 1
ATOM 997 C C . PRO A 1 138 ? -11.064 -8.044 5.617 1.00 94.00 138 PRO A C 1
ATOM 999 O O . PRO A 1 138 ? -10.349 -9.034 5.480 1.00 94.00 138 PRO A O 1
ATOM 1002 N N . TRP A 1 139 ? -10.648 -6.810 5.361 1.00 95.44 139 TRP A N 1
ATOM 1003 C CA . TRP A 1 139 ? -9.261 -6.482 5.051 1.00 95.44 139 TRP A CA 1
ATOM 1004 C C . TRP A 1 139 ? -8.449 -6.362 6.335 1.00 95.44 139 TRP A C 1
ATOM 1006 O O . TRP A 1 139 ? -8.974 -6.031 7.406 1.00 95.44 139 TRP A O 1
ATOM 1016 N N . GLU A 1 140 ? -7.149 -6.600 6.209 1.00 96.00 140 GLU A N 1
ATOM 1017 C CA . GLU A 1 140 ? -6.199 -6.537 7.316 1.00 96.00 140 GLU A CA 1
ATOM 1018 C C . GLU A 1 140 ? -4.990 -5.717 6.903 1.00 96.00 140 GLU A C 1
ATOM 1020 O O . GLU A 1 140 ? -4.600 -5.722 5.737 1.00 96.00 140 GLU A O 1
ATOM 1025 N N . ILE A 1 141 ? -4.413 -4.990 7.851 1.00 96.00 141 ILE A N 1
ATOM 1026 C CA . ILE A 1 141 ? -3.191 -4.231 7.632 1.00 96.00 141 ILE A CA 1
ATOM 1027 C C . ILE A 1 141 ? -2.182 -4.659 8.676 1.00 96.00 141 ILE A C 1
ATOM 1029 O O . ILE A 1 141 ? -2.488 -4.692 9.866 1.00 96.00 141 ILE A O 1
ATOM 1033 N N . ILE A 1 142 ? -0.962 -4.920 8.228 1.00 95.44 142 ILE A N 1
ATOM 1034 C CA . ILE A 1 142 ? 0.165 -5.157 9.116 1.00 95.44 142 ILE A CA 1
ATOM 1035 C C . ILE A 1 142 ? 1.335 -4.282 8.697 1.00 95.44 142 ILE A C 1
ATOM 1037 O O . ILE A 1 142 ? 1.621 -4.101 7.511 1.00 95.44 142 ILE A O 1
ATOM 1041 N N . LYS A 1 143 ? 2.010 -3.718 9.694 1.00 94.31 143 LYS A N 1
ATOM 1042 C CA . LYS A 1 143 ? 3.281 -3.030 9.502 1.00 94.31 143 LYS A CA 1
ATOM 1043 C C . LYS A 1 143 ? 4.403 -4.019 9.751 1.00 94.31 143 LYS A C 1
ATOM 1045 O O . LYS A 1 143 ? 4.361 -4.724 10.754 1.00 94.31 143 LYS A O 1
ATOM 1050 N N . TRP A 1 144 ? 5.414 -4.011 8.891 1.00 94.12 144 TRP A N 1
ATOM 1051 C CA . TRP A 1 144 ? 6.653 -4.747 9.101 1.00 94.12 144 TRP A CA 1
ATOM 1052 C C . TRP A 1 144 ? 7.808 -3.748 9.251 1.00 94.12 144 TRP A 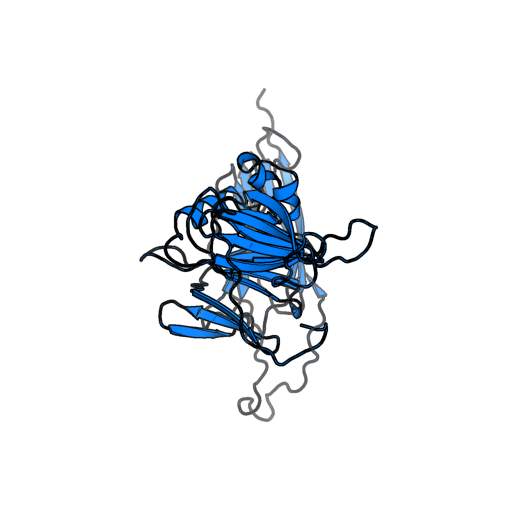C 1
ATOM 1054 O O . TRP A 1 144 ? 8.387 -3.325 8.248 1.00 94.12 144 TRP A O 1
ATOM 1064 N N . PRO A 1 145 ? 8.130 -3.327 10.490 1.00 89.06 145 PRO A N 1
ATOM 1065 C CA . PRO A 1 145 ? 9.139 -2.296 10.738 1.00 89.06 145 PRO A CA 1
ATOM 1066 C C . PRO A 1 145 ? 10.522 -2.671 10.202 1.00 89.06 145 PRO A C 1
ATOM 1068 O O . PRO A 1 145 ? 11.155 -1.843 9.556 1.00 89.06 145 PRO A O 1
ATOM 1071 N N . ASP A 1 146 ? 10.940 -3.928 10.382 1.00 89.62 146 ASP A N 1
ATOM 1072 C CA . ASP A 1 146 ? 12.262 -4.416 9.959 1.00 89.62 146 ASP A CA 1
ATOM 1073 C C . ASP A 1 146 ? 12.478 -4.320 8.440 1.00 89.62 146 ASP A C 1
ATOM 1075 O O . ASP A 1 146 ? 13.603 -4.148 7.979 1.00 89.62 146 ASP A O 1
ATOM 1079 N N . MET A 1 147 ? 11.394 -4.392 7.661 1.00 89.38 147 MET A N 1
ATOM 1080 C CA . MET A 1 147 ? 11.419 -4.255 6.201 1.00 89.38 147 MET A CA 1
ATOM 1081 C C . MET A 1 147 ? 10.967 -2.875 5.709 1.00 89.38 147 MET A C 1
ATOM 1083 O O . MET A 1 147 ? 10.958 -2.625 4.504 1.00 89.38 147 MET A O 1
ATOM 1087 N N . ASN A 1 148 ? 10.585 -1.981 6.624 1.00 92.31 148 ASN A N 1
ATOM 1088 C CA . ASN A 1 148 ? 10.150 -0.615 6.344 1.00 92.31 148 ASN A CA 1
ATOM 1089 C C . ASN A 1 148 ? 8.967 -0.500 5.351 1.00 92.31 148 ASN A C 1
ATOM 1091 O O . ASN A 1 148 ? 8.873 0.441 4.556 1.00 92.31 148 ASN A O 1
ATOM 1095 N N . TYR A 1 149 ? 8.024 -1.444 5.394 1.00 94.31 149 TYR A N 1
ATOM 1096 C CA . TYR A 1 149 ? 6.784 -1.375 4.616 1.00 94.31 149 TYR A CA 1
ATOM 1097 C C . TYR A 1 149 ? 5.570 -1.858 5.422 1.00 94.31 149 TYR A C 1
ATOM 1099 O O . TYR A 1 149 ? 5.689 -2.504 6.464 1.00 94.31 149 TYR A O 1
ATOM 1107 N N . ALA A 1 150 ? 4.373 -1.541 4.936 1.00 95.44 150 ALA A N 1
ATOM 1108 C CA . ALA A 1 150 ? 3.121 -2.111 5.417 1.00 95.44 150 ALA A CA 1
ATOM 1109 C C . ALA A 1 150 ? 2.377 -2.804 4.279 1.00 95.44 150 ALA A C 1
ATOM 1111 O O . ALA A 1 150 ? 2.418 -2.354 3.133 1.00 95.44 150 ALA A O 1
ATOM 1112 N N . ILE A 1 151 ? 1.683 -3.888 4.611 1.00 96.00 151 ILE A N 1
ATOM 1113 C CA . ILE A 1 151 ? 0.886 -4.665 3.666 1.00 96.00 151 ILE A CA 1
ATOM 1114 C C . ILE A 1 151 ? -0.580 -4.530 4.041 1.00 96.00 151 ILE A C 1
ATOM 1116 O O . ILE A 1 151 ? -0.953 -4.671 5.204 1.00 96.00 151 ILE A O 1
ATOM 1120 N N . VAL A 1 152 ? -1.401 -4.293 3.027 1.00 96.62 152 VAL A N 1
ATOM 1121 C CA . VAL A 1 152 ? -2.851 -4.407 3.080 1.00 96.62 152 VAL A CA 1
ATOM 1122 C C . VAL A 1 152 ? -3.219 -5.739 2.437 1.00 96.62 152 VAL A C 1
ATOM 1124 O O . VAL A 1 152 ? -2.934 -5.967 1.258 1.00 96.62 152 VAL A O 1
ATOM 1127 N N . ALA A 1 153 ? -3.831 -6.620 3.220 1.00 95.44 153 ALA A N 1
ATOM 1128 C CA . ALA A 1 153 ? -4.360 -7.894 2.764 1.00 95.44 153 ALA A CA 1
ATOM 1129 C C . ALA A 1 153 ? -5.694 -7.682 2.041 1.00 95.44 153 ALA A C 1
ATOM 1131 O O . ALA A 1 153 ? -6.583 -6.989 2.544 1.00 95.44 153 ALA A O 1
ATOM 1132 N N . LEU A 1 154 ? -5.830 -8.295 0.864 1.00 94.38 154 LEU A N 1
ATOM 1133 C CA . LEU A 1 154 ? -7.020 -8.219 0.020 1.00 94.38 154 LEU A CA 1
ATOM 1134 C C . LEU A 1 154 ? -7.540 -9.639 -0.249 1.00 94.38 154 LEU A C 1
ATOM 1136 O O . LEU A 1 154 ? -7.171 -10.245 -1.261 1.00 94.38 154 LEU A O 1
ATOM 1140 N N . PRO A 1 155 ? -8.434 -10.166 0.607 1.00 93.06 155 PRO A N 1
ATOM 1141 C CA . PRO A 1 155 ? -8.922 -11.530 0.469 1.00 93.06 155 PRO A CA 1
ATOM 1142 C C . PRO A 1 155 ? -9.591 -11.776 -0.879 1.00 93.06 155 PRO A C 1
ATOM 1144 O O . PRO A 1 155 ? -10.412 -10.984 -1.341 1.00 93.06 155 PRO A O 1
ATOM 1147 N N . VAL A 1 156 ? -9.277 -12.910 -1.498 1.00 92.69 156 VAL A N 1
ATOM 1148 C CA . VAL A 1 156 ? -9.995 -13.385 -2.683 1.00 92.69 156 VAL A CA 1
ATOM 1149 C C . VAL A 1 156 ? -11.396 -13.816 -2.241 1.00 92.69 156 VAL A C 1
ATOM 1151 O O . VAL A 1 156 ? -11.541 -14.680 -1.377 1.00 92.69 156 VAL A O 1
ATOM 1154 N N . THR A 1 157 ? -12.434 -13.200 -2.799 1.00 90.44 157 THR A N 1
ATOM 1155 C CA . THR A 1 157 ? -13.838 -13.418 -2.413 1.00 90.44 157 THR A CA 1
ATOM 1156 C C . THR A 1 157 ? -14.627 -14.219 -3.446 1.00 90.44 157 THR A C 1
ATOM 1158 O O . THR A 1 157 ? -15.701 -14.726 -3.126 1.00 90.44 157 THR A O 1
ATOM 1161 N N . ALA A 1 158 ? -14.108 -14.355 -4.669 1.00 88.75 158 ALA A N 1
ATOM 1162 C CA . ALA A 1 158 ? -14.746 -15.086 -5.759 1.00 88.75 158 ALA A CA 1
ATOM 1163 C C . ALA A 1 158 ? -13.722 -15.833 -6.627 1.00 88.75 158 ALA A C 1
ATOM 1165 O O . ALA A 1 158 ? -12.564 -15.430 -6.744 1.00 88.75 158 ALA A O 1
ATOM 1166 N N . ALA A 1 159 ? -14.162 -16.915 -7.273 1.00 86.00 159 ALA A N 1
ATOM 1167 C CA . ALA A 1 159 ? -13.336 -17.658 -8.219 1.00 86.00 159 ALA A CA 1
ATOM 1168 C C . ALA A 1 159 ? -12.932 -16.776 -9.416 1.00 86.00 159 ALA A C 1
ATOM 1170 O O . ALA A 1 159 ? -13.743 -16.009 -9.934 1.00 86.00 159 ALA A O 1
ATOM 1171 N N . GLY A 1 160 ? -11.678 -16.892 -9.858 1.00 84.19 160 GLY A N 1
ATOM 1172 C CA . GLY A 1 160 ? -11.134 -16.110 -10.976 1.00 84.19 160 GLY A CA 1
ATOM 1173 C C . GLY A 1 160 ? -10.776 -14.657 -10.640 1.00 84.19 160 GLY A C 1
ATOM 1174 O O . GLY A 1 160 ? -10.320 -13.935 -11.521 1.00 84.19 160 GLY A O 1
ATOM 1175 N N . GLN A 1 161 ? -10.957 -14.215 -9.391 1.00 89.56 161 GLN A N 1
ATOM 1176 C CA . GLN A 1 161 ? -10.471 -12.915 -8.937 1.00 89.56 161 GLN A CA 1
ATOM 1177 C C . GLN A 1 161 ? -8.958 -12.952 -8.717 1.00 89.56 161 GLN A C 1
ATOM 1179 O O . GLN A 1 161 ? -8.414 -13.922 -8.191 1.00 89.56 161 GLN A O 1
ATOM 1184 N N . GLU A 1 162 ? -8.282 -11.872 -9.103 1.00 91.19 162 GLU A N 1
ATOM 1185 C CA . GLU A 1 162 ? -6.836 -11.767 -8.986 1.00 91.19 162 GLU A CA 1
ATOM 1186 C C . GLU A 1 162 ? -6.390 -11.794 -7.516 1.00 91.19 162 GLU A C 1
ATOM 1188 O O . GLU A 1 162 ? -6.907 -11.054 -6.667 1.00 91.19 162 GLU A O 1
ATOM 1193 N N . ALA A 1 163 ? -5.403 -12.646 -7.236 1.00 91.62 163 ALA A N 1
ATOM 1194 C CA . ALA A 1 163 ? -4.717 -12.716 -5.958 1.00 91.62 163 ALA A CA 1
ATOM 1195 C C . ALA A 1 163 ? -3.592 -11.676 -5.936 1.00 91.62 163 ALA A C 1
ATOM 1197 O O . ALA A 1 163 ? -2.564 -11.845 -6.594 1.00 91.62 163 ALA A O 1
ATOM 1198 N N . TRP A 1 164 ? -3.798 -10.585 -5.207 1.00 93.00 164 TRP A N 1
ATOM 1199 C CA . TRP A 1 164 ? -2.755 -9.603 -4.943 1.00 93.00 164 TRP A CA 1
ATOM 1200 C C . TRP A 1 164 ? -2.971 -8.905 -3.606 1.00 93.00 164 TRP A C 1
ATOM 1202 O O . TRP A 1 164 ? -4.076 -8.896 -3.074 1.00 93.00 164 TRP A O 1
ATOM 1212 N N . SER A 1 165 ? -1.917 -8.286 -3.086 1.00 94.94 165 SER A N 1
ATOM 1213 C CA . SER A 1 165 ? -1.950 -7.429 -1.896 1.00 94.94 165 SER A CA 1
ATOM 1214 C C . SER A 1 165 ? -1.372 -6.052 -2.230 1.00 94.94 165 SER A C 1
ATOM 1216 O O . SER A 1 165 ? -0.502 -5.942 -3.101 1.00 94.94 165 SER A O 1
ATOM 1218 N N . PHE A 1 166 ? -1.852 -4.997 -1.567 1.00 96.62 166 PHE A N 1
ATOM 1219 C CA . PHE A 1 166 ? -1.245 -3.669 -1.698 1.00 96.62 166 PHE A CA 1
ATOM 1220 C C . PHE A 1 166 ? -0.142 -3.508 -0.669 1.00 96.62 166 PHE A C 1
ATOM 1222 O O . PHE A 1 166 ? -0.313 -3.877 0.490 1.00 96.62 166 PHE A O 1
ATOM 1229 N N . VAL A 1 167 ? 0.972 -2.923 -1.086 1.00 95.88 167 VAL A N 1
ATOM 1230 C CA . VAL A 1 167 ? 2.117 -2.682 -0.213 1.00 95.88 167 VAL A CA 1
ATOM 1231 C C . VAL A 1 167 ? 2.483 -1.214 -0.297 1.00 95.88 167 VAL A C 1
ATOM 1233 O O . VAL A 1 167 ? 2.524 -0.645 -1.388 1.00 95.88 167 VAL A O 1
ATOM 1236 N N . VAL A 1 168 ? 2.726 -0.602 0.857 1.00 95.81 168 VAL A N 1
ATOM 1237 C CA . VAL A 1 168 ? 3.176 0.784 0.973 1.00 95.81 168 VAL A CA 1
ATOM 1238 C C . VAL A 1 168 ? 4.515 0.824 1.684 1.00 95.81 168 VAL A C 1
ATOM 1240 O O . VAL A 1 168 ? 4.680 0.252 2.760 1.00 95.81 168 VAL A O 1
ATOM 1243 N N . ASN A 1 169 ? 5.479 1.511 1.087 1.00 94.25 169 ASN A N 1
ATOM 1244 C CA . ASN A 1 169 ? 6.748 1.798 1.733 1.00 94.25 169 ASN A CA 1
ATOM 1245 C C . ASN A 1 169 ? 6.526 2.865 2.820 1.00 94.25 169 ASN A C 1
ATOM 1247 O O . ASN A 1 169 ? 5.940 3.915 2.550 1.00 94.25 169 ASN A O 1
ATOM 1251 N N . LEU A 1 170 ? 6.958 2.588 4.051 1.00 91.69 170 LEU A N 1
ATOM 1252 C CA . LEU A 1 170 ? 6.658 3.435 5.211 1.00 91.69 170 LEU A CA 1
ATOM 1253 C C . LEU A 1 170 ? 7.481 4.729 5.247 1.00 91.69 170 LEU A C 1
ATOM 1255 O O . LEU A 1 170 ? 7.067 5.680 5.904 1.00 91.69 170 LEU A O 1
ATOM 1259 N N . GLU A 1 171 ? 8.600 4.782 4.527 1.00 90.31 171 GLU A N 1
ATOM 1260 C CA . GLU A 1 171 ? 9.478 5.953 4.451 1.00 90.31 171 GLU A CA 1
ATOM 1261 C C . GLU A 1 171 ? 9.101 6.889 3.298 1.00 90.31 171 GLU A C 1
ATOM 1263 O O . GLU A 1 171 ? 9.003 8.100 3.474 1.00 90.31 171 GLU A O 1
ATOM 1268 N N . THR A 1 172 ? 8.842 6.334 2.115 1.00 90.94 172 THR A N 1
ATOM 1269 C CA . THR A 1 172 ? 8.550 7.114 0.899 1.00 90.94 172 THR A CA 1
ATOM 1270 C C . THR A 1 172 ? 7.057 7.319 0.649 1.00 90.94 172 THR A C 1
ATOM 1272 O O . THR A 1 172 ? 6.680 8.188 -0.135 1.00 90.94 172 THR A O 1
ATOM 1275 N N . GLY A 1 173 ? 6.189 6.499 1.253 1.00 91.19 173 GLY A N 1
ATOM 1276 C CA . GLY A 1 173 ? 4.754 6.474 0.951 1.00 91.19 173 GLY A CA 1
ATOM 1277 C C . GLY A 1 173 ? 4.422 5.953 -0.455 1.00 91.19 173 GLY A C 1
ATOM 1278 O O . GLY A 1 173 ? 3.280 6.075 -0.908 1.00 91.19 173 GLY A O 1
ATOM 1279 N N . ALA A 1 174 ? 5.404 5.396 -1.171 1.00 92.12 174 ALA A N 1
ATOM 1280 C CA . ALA A 1 174 ? 5.199 4.804 -2.484 1.00 92.12 174 ALA A CA 1
ATOM 1281 C C . ALA A 1 174 ? 4.467 3.462 -2.365 1.00 92.12 174 ALA A C 1
ATOM 1283 O O . ALA A 1 174 ? 4.721 2.676 -1.452 1.00 92.12 174 ALA A O 1
ATOM 1284 N N . TRP A 1 175 ? 3.568 3.199 -3.312 1.00 95.50 175 TRP A N 1
ATOM 1285 C CA . TRP A 1 175 ? 2.726 2.006 -3.326 1.00 95.50 175 TRP A CA 1
ATOM 1286 C C . TRP A 1 175 ? 3.120 1.054 -4.451 1.00 95.50 175 TRP A C 1
ATOM 1288 O O . TRP A 1 175 ? 3.465 1.485 -5.552 1.00 95.50 175 TRP A O 1
ATOM 1298 N N . CYS A 1 176 ? 2.986 -0.243 -4.202 1.00 94.81 176 CYS A N 1
ATOM 1299 C CA . CYS A 1 176 ? 3.076 -1.281 -5.219 1.00 94.81 176 CYS A CA 1
ATOM 1300 C C . CYS A 1 176 ? 2.067 -2.411 -4.952 1.00 94.81 176 CYS A C 1
ATOM 1302 O O . CYS A 1 176 ? 1.288 -2.374 -3.994 1.00 94.81 176 CYS A O 1
ATOM 1304 N N . LYS A 1 177 ? 2.048 -3.403 -5.848 1.00 94.12 177 LYS A N 1
ATOM 1305 C CA . LYS A 1 177 ? 1.220 -4.607 -5.731 1.00 94.12 177 LYS A CA 1
ATOM 1306 C C . LYS A 1 177 ? 2.119 -5.825 -5.634 1.00 94.12 177 LYS A C 1
ATOM 1308 O O . LYS A 1 177 ? 3.002 -5.993 -6.473 1.00 94.12 177 LYS A O 1
ATOM 1313 N N . PHE A 1 178 ? 1.841 -6.696 -4.675 1.00 93.62 178 PHE A N 1
ATOM 1314 C CA . PHE A 1 178 ? 2.389 -8.048 -4.650 1.00 93.62 178 PHE A CA 1
ATOM 1315 C C . PHE A 1 178 ? 1.382 -8.968 -5.326 1.00 93.62 178 PHE A C 1
ATOM 1317 O O . PHE A 1 178 ? 0.258 -9.107 -4.849 1.00 93.62 178 PHE A O 1
ATOM 1324 N N . VAL A 1 179 ? 1.753 -9.532 -6.473 1.00 91.88 179 VAL A N 1
ATOM 1325 C CA . VAL A 1 179 ? 0.888 -10.399 -7.286 1.00 91.88 179 VAL A CA 1
ATOM 1326 C C . VAL A 1 179 ? 1.129 -11.859 -6.903 1.00 91.88 179 VAL A C 1
ATOM 1328 O O . VAL A 1 179 ? 2.251 -12.229 -6.582 1.00 91.88 179 VAL A O 1
ATOM 1331 N N . GLY A 1 180 ? 0.078 -12.679 -6.915 1.00 88.19 180 GLY A N 1
ATOM 1332 C CA . GLY A 1 180 ? 0.103 -14.082 -6.476 1.00 88.19 180 GLY A CA 1
ATOM 1333 C C . GLY A 1 180 ? -0.265 -14.269 -5.001 1.00 88.19 180 GLY A C 1
ATOM 1334 O O . GLY A 1 180 ? -0.614 -15.364 -4.575 1.00 88.19 180 GLY A O 1
ATOM 1335 N N . TRP A 1 181 ? -0.285 -13.185 -4.226 1.00 89.00 181 TRP A N 1
ATOM 1336 C CA . TRP A 1 181 ? -0.573 -13.215 -2.796 1.00 89.00 181 TRP A CA 1
ATOM 1337 C C . TRP A 1 181 ? -2.080 -13.252 -2.520 1.00 89.00 181 TRP A C 1
ATOM 1339 O O . TRP A 1 181 ? -2.747 -12.217 -2.480 1.00 89.00 181 TRP A O 1
ATOM 1349 N N . ALA A 1 182 ? -2.620 -14.454 -2.307 1.00 89.31 182 ALA A N 1
ATOM 1350 C CA . ALA A 1 182 ? -4.021 -14.687 -1.940 1.00 89.31 182 ALA A CA 1
ATOM 1351 C C . ALA A 1 182 ? -4.249 -14.555 -0.419 1.00 89.31 182 ALA A C 1
ATOM 1353 O O . ALA A 1 182 ? -4.660 -15.507 0.246 1.00 89.31 182 ALA A O 1
ATOM 1354 N N . THR A 1 183 ? -3.953 -13.382 0.143 1.00 91.81 183 THR A N 1
ATOM 1355 C CA . THR A 1 183 ? -3.953 -13.143 1.596 1.00 91.81 183 THR A CA 1
ATOM 1356 C C . THR A 1 183 ? -5.367 -13.087 2.182 1.00 91.81 183 THR A C 1
ATOM 1358 O O . THR A 1 183 ? -6.143 -12.176 1.907 1.00 91.81 183 THR A O 1
ATOM 1361 N N . ARG A 1 184 ? -5.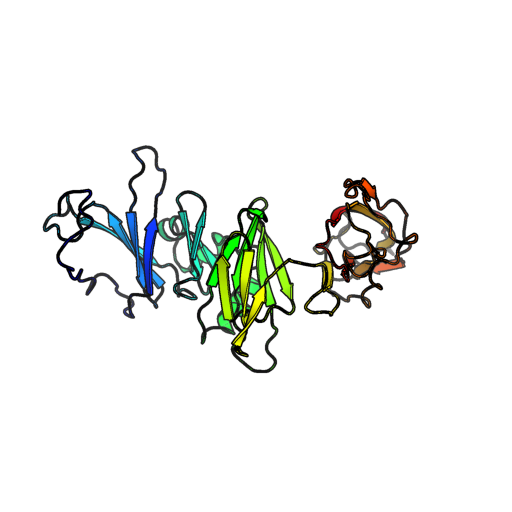712 -14.059 3.030 1.00 92.00 184 ARG A N 1
ATOM 1362 C CA . ARG A 1 184 ? -6.957 -14.084 3.817 1.00 92.00 184 ARG A CA 1
ATOM 1363 C C . ARG A 1 184 ? -6.767 -13.488 5.208 1.00 92.00 184 ARG A C 1
ATOM 1365 O O . ARG A 1 184 ? -7.648 -12.793 5.703 1.00 92.00 184 ARG A O 1
ATOM 1372 N N . CYS A 1 185 ? -5.644 -13.800 5.839 1.00 92.62 185 CYS A N 1
ATOM 1373 C CA . CYS A 1 185 ? -5.217 -13.222 7.104 1.00 92.62 185 CYS A CA 1
ATOM 1374 C C . CYS A 1 185 ? -3.713 -12.984 7.070 1.00 92.62 185 CYS A C 1
ATOM 1376 O O . CYS A 1 185 ? -2.999 -13.683 6.347 1.00 92.62 185 CYS A O 1
ATOM 1378 N N . ILE A 1 186 ? -3.245 -12.008 7.838 1.00 95.19 186 ILE A N 1
ATOM 1379 C CA . ILE A 1 186 ? -1.830 -11.652 7.891 1.00 95.19 186 ILE A CA 1
ATOM 1380 C C . ILE A 1 186 ? -1.425 -11.309 9.323 1.00 95.19 186 ILE A C 1
ATOM 1382 O O . ILE A 1 186 ? -2.187 -10.673 10.047 1.00 95.19 186 ILE A O 1
ATOM 1386 N N . GLU A 1 187 ? -0.246 -11.759 9.741 1.00 95.38 187 GLU A N 1
ATOM 1387 C CA . GLU A 1 187 ? 0.253 -11.549 11.100 1.00 95.38 187 GLU A CA 1
ATOM 1388 C C . GLU A 1 187 ? 1.781 -11.467 11.105 1.00 95.38 187 GLU A C 1
ATOM 1390 O O . GLU A 1 187 ? 2.456 -12.206 10.384 1.00 95.38 187 GLU A O 1
ATOM 1395 N N . LEU A 1 188 ? 2.323 -10.575 11.933 1.00 94.88 188 LEU A N 1
ATOM 1396 C CA . LEU A 1 188 ? 3.757 -10.492 12.187 1.00 94.88 188 LEU A CA 1
ATOM 1397 C C . LEU A 1 188 ? 4.053 -11.191 13.516 1.00 94.88 188 LEU A C 1
ATOM 1399 O O . LEU A 1 188 ? 3.549 -10.785 14.559 1.00 94.88 188 LEU A O 1
ATOM 1403 N N . HIS A 1 189 ? 4.888 -12.224 13.489 1.00 94.25 189 HIS A N 1
ATOM 1404 C CA . HIS A 1 189 ? 5.276 -12.978 14.675 1.00 94.25 189 HIS A CA 1
ATOM 1405 C C . HIS A 1 189 ? 6.784 -13.226 14.666 1.00 94.25 189 HIS A C 1
ATOM 1407 O O . HIS A 1 189 ? 7.312 -13.771 13.701 1.00 94.25 189 HIS A O 1
ATOM 1413 N N . ASP A 1 190 ? 7.470 -12.846 15.748 1.00 92.62 190 ASP A N 1
ATOM 1414 C CA . ASP A 1 190 ? 8.928 -12.995 15.888 1.00 92.62 190 ASP A CA 1
ATOM 1415 C C . ASP A 1 190 ? 9.708 -12.389 14.701 1.00 92.62 190 ASP A C 1
ATOM 1417 O O . ASP A 1 190 ? 10.528 -13.043 14.059 1.00 92.62 190 ASP A O 1
ATOM 1421 N N . SER A 1 191 ? 9.366 -11.144 14.337 1.00 91.25 191 SER A N 1
ATOM 1422 C CA . SER A 1 191 ? 9.939 -10.411 13.191 1.00 91.25 191 SER A CA 1
ATOM 1423 C C . SER A 1 191 ? 9.770 -11.079 11.818 1.00 91.25 191 SER A C 1
ATOM 1425 O O . SER A 1 191 ? 10.351 -10.627 10.830 1.00 91.25 191 SER A O 1
ATOM 1427 N N . ARG A 1 192 ? 8.932 -12.115 11.723 1.00 92.50 192 ARG A N 1
ATOM 1428 C CA . ARG A 1 192 ? 8.605 -12.828 10.486 1.00 92.50 192 ARG A CA 1
ATOM 1429 C C . ARG A 1 192 ? 7.141 -12.637 10.147 1.00 92.50 192 ARG A C 1
ATOM 1431 O O . ARG A 1 192 ? 6.270 -12.660 11.019 1.00 92.50 192 ARG A O 1
ATOM 1438 N N . LEU A 1 193 ? 6.872 -12.441 8.868 1.00 94.19 193 LEU A N 1
ATOM 1439 C CA . LEU A 1 193 ? 5.525 -12.237 8.372 1.00 94.19 193 LEU A CA 1
ATOM 1440 C C . LEU A 1 193 ? 4.932 -13.559 7.906 1.00 94.19 193 LEU A C 1
ATOM 1442 O O . LEU A 1 193 ? 5.513 -14.253 7.073 1.00 94.19 193 LEU A O 1
ATOM 1446 N N . TYR A 1 194 ? 3.733 -13.849 8.392 1.00 95.19 194 TYR A N 1
ATOM 1447 C CA . TYR A 1 194 ? 2.955 -15.001 7.979 1.00 95.19 194 TYR A CA 1
ATOM 1448 C C . TYR A 1 194 ? 1.642 -14.545 7.364 1.00 95.19 194 TYR A C 1
ATOM 1450 O O . TYR A 1 194 ? 1.014 -13.593 7.835 1.00 95.19 194 TYR A O 1
ATOM 1458 N N . PHE A 1 195 ? 1.192 -15.253 6.334 1.00 95.00 195 PHE A N 1
ATOM 1459 C CA . PHE A 1 195 ? -0.144 -15.060 5.789 1.00 95.00 195 PHE A CA 1
ATOM 1460 C C . PHE A 1 195 ? -0.846 -16.389 5.535 1.00 95.00 195 PHE A C 1
ATOM 1462 O O . PHE A 1 195 ? -0.239 -17.374 5.118 1.00 95.00 195 PHE A O 1
ATOM 1469 N N . GLY A 1 196 ? -2.149 -16.409 5.798 1.00 93.69 196 GLY A N 1
ATOM 1470 C CA . GLY A 1 196 ? -3.022 -17.534 5.486 1.00 93.69 196 GLY A CA 1
ATOM 1471 C C . GLY A 1 196 ? -3.748 -17.314 4.166 1.00 93.69 196 GLY A C 1
ATOM 1472 O O . GLY A 1 196 ? -4.143 -16.192 3.849 1.00 93.69 196 GLY A O 1
ATOM 1473 N N . THR A 1 197 ? -3.959 -18.388 3.413 1.00 91.62 197 THR A N 1
ATOM 1474 C CA . THR A 1 197 ? -4.752 -18.393 2.173 1.00 91.62 197 THR A CA 1
ATOM 1475 C C . THR A 1 197 ? -6.163 -18.934 2.412 1.00 91.62 197 THR A C 1
ATOM 1477 O O . THR A 1 197 ? -6.478 -19.458 3.482 1.00 91.62 197 THR A O 1
ATOM 1480 N N . ASN A 1 198 ? -7.045 -18.813 1.416 1.00 87.75 198 ASN A N 1
ATOM 1481 C CA . ASN A 1 198 ? -8.395 -19.387 1.493 1.00 87.75 198 ASN A CA 1
ATOM 1482 C C . ASN A 1 198 ? -8.403 -20.920 1.611 1.00 87.75 198 ASN A C 1
ATOM 1484 O O . ASN A 1 198 ? -9.349 -21.464 2.175 1.00 87.75 198 ASN A O 1
ATOM 1488 N N . ASP A 1 199 ? -7.344 -21.586 1.149 1.00 87.94 199 ASP A N 1
ATOM 1489 C CA . ASP A 1 199 ? -7.214 -23.046 1.181 1.00 87.94 199 ASP A CA 1
ATOM 1490 C C . ASP A 1 199 ? -6.696 -23.563 2.537 1.00 87.94 199 ASP A C 1
ATOM 1492 O O . ASP A 1 199 ? -6.509 -24.761 2.731 1.00 87.94 199 ASP A O 1
ATOM 1496 N N . GLY A 1 200 ? -6.469 -22.663 3.503 1.00 89.31 200 GLY A N 1
ATOM 1497 C CA . GLY A 1 200 ? -6.006 -22.999 4.851 1.00 89.31 200 GLY A CA 1
ATOM 1498 C C . GLY A 1 200 ? -4.492 -23.189 4.969 1.00 89.31 200 GLY A C 1
ATOM 1499 O O . GLY A 1 200 ? -3.999 -23.455 6.063 1.00 89.31 200 GLY A O 1
ATOM 1500 N N . THR A 1 201 ? -3.741 -23.023 3.880 1.00 91.88 201 THR A N 1
ATOM 1501 C CA . THR A 1 201 ? -2.275 -23.034 3.909 1.00 91.88 201 THR A CA 1
ATOM 1502 C C . THR A 1 201 ? -1.742 -21.719 4.466 1.00 91.88 201 THR A C 1
ATOM 1504 O O . THR A 1 201 ? -2.209 -20.642 4.078 1.00 91.88 201 THR A O 1
ATOM 1507 N N . VAL A 1 202 ? -0.754 -21.821 5.355 1.00 93.50 202 VAL A N 1
ATOM 1508 C CA . VAL A 1 202 ? -0.008 -20.692 5.916 1.00 93.50 202 VAL A CA 1
ATOM 1509 C C . VAL A 1 202 ? 1.360 -20.633 5.251 1.00 93.50 202 VAL A C 1
ATOM 1511 O O . VAL A 1 202 ? 2.055 -21.645 5.185 1.00 93.50 202 VAL A O 1
ATOM 1514 N N . PHE A 1 203 ? 1.736 -19.449 4.781 1.00 92.38 203 PHE A N 1
ATOM 1515 C CA . PHE A 1 203 ? 3.031 -19.173 4.174 1.00 92.38 203 PHE A CA 1
ATOM 1516 C C . PHE A 1 203 ? 3.822 -18.193 5.041 1.00 92.38 203 PHE A C 1
ATOM 1518 O O . PHE A 1 203 ? 3.247 -17.263 5.610 1.00 92.38 203 PHE A O 1
ATOM 1525 N N . GLU A 1 204 ? 5.136 -18.399 5.119 1.00 92.62 204 GLU A N 1
ATOM 1526 C CA . GLU A 1 204 ? 6.091 -17.394 5.592 1.00 92.62 204 GLU A CA 1
ATOM 1527 C C . GLU A 1 204 ? 6.522 -16.547 4.388 1.00 92.62 204 GLU A C 1
ATOM 1529 O O . GLU A 1 204 ? 6.870 -17.076 3.330 1.00 92.62 204 GLU A O 1
ATOM 1534 N N . ALA A 1 205 ? 6.449 -15.229 4.525 1.00 90.50 205 ALA A N 1
ATOM 1535 C CA . ALA A 1 205 ? 6.707 -14.287 3.446 1.00 90.50 205 ALA A CA 1
ATOM 1536 C C . ALA A 1 205 ? 8.171 -13.821 3.390 1.00 90.50 205 ALA A C 1
ATOM 1538 O O . ALA A 1 205 ? 8.839 -13.718 4.415 1.00 90.50 205 ALA A O 1
ATOM 1539 N N . GLU A 1 206 ? 8.628 -13.442 2.187 1.00 86.81 206 GLU A N 1
ATOM 1540 C CA . GLU A 1 206 ? 9.911 -12.745 1.947 1.00 86.81 206 GLU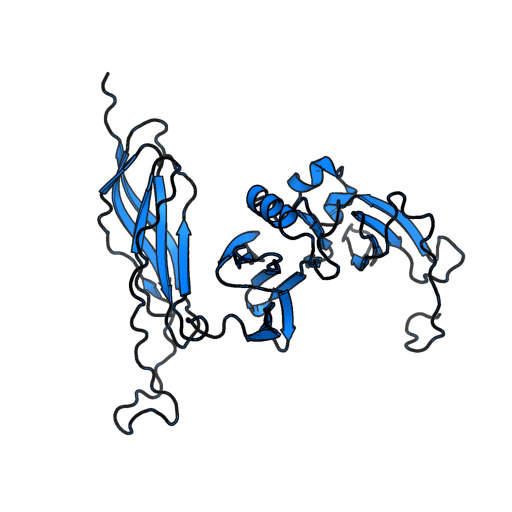 A CA 1
ATOM 1541 C C . GLU A 1 206 ? 11.166 -13.481 2.468 1.00 86.81 206 GLU A C 1
ATOM 1543 O O . GLU A 1 206 ? 12.173 -12.857 2.810 1.00 86.81 206 GLU A O 1
ATOM 1548 N N . ILE A 1 207 ? 11.130 -14.819 2.499 1.00 86.81 207 ILE A N 1
ATOM 1549 C CA . ILE A 1 207 ? 12.253 -15.657 2.964 1.00 86.81 207 ILE A CA 1
ATOM 1550 C C . ILE A 1 207 ? 13.300 -15.949 1.880 1.00 86.81 207 ILE A C 1
ATOM 1552 O O . ILE A 1 207 ? 14.479 -16.128 2.180 1.00 86.81 207 ILE A O 1
ATOM 1556 N N . ALA A 1 208 ? 12.885 -16.005 0.613 1.00 84.69 208 ALA A N 1
ATOM 1557 C CA . ALA A 1 208 ? 13.723 -16.404 -0.513 1.00 84.69 208 ALA A CA 1
ATOM 1558 C C . ALA A 1 208 ? 13.356 -15.616 -1.777 1.00 84.69 208 ALA A C 1
ATOM 1560 O O . ALA A 1 208 ? 12.358 -14.903 -1.826 1.00 84.69 208 ALA A O 1
ATOM 1561 N N . GLY A 1 209 ? 14.166 -15.754 -2.825 1.00 82.75 209 GLY A N 1
ATOM 1562 C CA . GLY A 1 209 ? 13.926 -15.160 -4.140 1.00 82.75 209 GLY A CA 1
ATOM 1563 C C . GLY A 1 209 ? 13.088 -16.042 -5.062 1.00 82.75 209 GLY A C 1
ATOM 1564 O O . GLY A 1 209 ? 13.253 -15.951 -6.275 1.00 82.75 209 GLY A O 1
ATOM 1565 N N . ASN A 1 210 ? 12.260 -16.925 -4.505 1.00 86.81 210 ASN A N 1
ATOM 1566 C CA . ASN A 1 210 ? 11.314 -17.780 -5.216 1.00 86.81 210 ASN A CA 1
ATOM 1567 C C . ASN A 1 210 ? 10.020 -17.907 -4.392 1.00 86.81 210 ASN A C 1
ATOM 1569 O O . ASN A 1 210 ? 10.043 -17.767 -3.171 1.00 86.81 210 ASN A O 1
ATOM 1573 N N .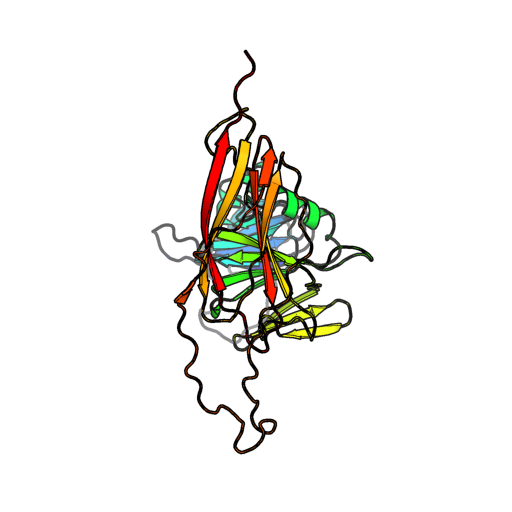 ASP A 1 211 ? 8.906 -18.160 -5.066 1.00 87.94 211 ASP A N 1
ATOM 1574 C CA . ASP A 1 211 ? 7.580 -18.341 -4.480 1.00 87.94 211 ASP A CA 1
ATOM 1575 C C . ASP A 1 211 ? 7.244 -19.834 -4.451 1.00 87.94 211 ASP A C 1
ATOM 1577 O O . ASP A 1 211 ? 6.734 -20.392 -5.423 1.00 87.94 211 ASP A O 1
ATOM 1581 N N . ASN A 1 212 ? 7.629 -20.516 -3.368 1.00 86.50 212 ASN A N 1
ATOM 1582 C CA . ASN A 1 212 ? 7.401 -21.953 -3.180 1.00 86.50 212 ASN A CA 1
ATOM 1583 C C . ASN A 1 212 ? 7.890 -22.812 -4.370 1.00 86.50 212 ASN A C 1
ATOM 1585 O O . ASN A 1 212 ? 7.169 -23.659 -4.902 1.00 86.50 212 ASN A O 1
ATOM 1589 N N . GLY A 1 213 ? 9.121 -22.560 -4.825 1.00 86.12 213 GLY A N 1
ATOM 1590 C CA . GLY A 1 213 ? 9.710 -23.247 -5.978 1.00 86.12 213 GLY A CA 1
ATOM 1591 C C . GLY A 1 213 ? 9.295 -22.688 -7.344 1.00 86.12 213 GLY A C 1
ATOM 1592 O O . GLY A 1 213 ? 9.686 -23.254 -8.365 1.00 86.12 213 GLY A O 1
ATOM 1593 N N . LEU A 1 214 ? 8.554 -21.576 -7.391 1.00 89.62 214 LEU A N 1
ATOM 1594 C CA . LEU A 1 214 ? 8.248 -20.828 -8.613 1.00 89.62 214 LEU A CA 1
ATOM 1595 C C . LEU A 1 214 ? 9.054 -19.521 -8.697 1.00 89.62 214 LEU A C 1
ATOM 1597 O O . LEU A 1 214 ? 9.429 -18.949 -7.675 1.00 89.62 214 LEU A O 1
ATOM 1601 N N . PRO A 1 215 ? 9.350 -19.014 -9.904 1.00 91.12 215 PRO A N 1
ATOM 1602 C CA . PRO A 1 215 ? 10.023 -17.729 -10.059 1.00 91.12 215 PRO A CA 1
ATOM 1603 C C . PRO A 1 215 ? 9.134 -16.547 -9.657 1.00 91.12 215 PRO A C 1
ATOM 1605 O O . PRO A 1 215 ? 7.937 -16.528 -9.939 1.00 91.12 215 PRO A O 1
ATOM 1608 N N . ILE A 1 216 ? 9.753 -15.519 -9.072 1.00 91.81 216 ILE A N 1
ATOM 1609 C CA . ILE A 1 216 ? 9.110 -14.234 -8.766 1.00 91.81 216 ILE A CA 1
ATOM 1610 C C . ILE A 1 216 ? 9.441 -13.235 -9.876 1.00 91.81 216 ILE A C 1
ATOM 1612 O O . ILE A 1 216 ? 10.599 -13.089 -10.271 1.00 91.81 216 ILE A O 1
ATOM 1616 N N . TYR A 1 217 ? 8.437 -12.509 -10.368 1.00 92.88 217 TYR A N 1
ATOM 1617 C CA . TYR A 1 217 ? 8.612 -11.508 -11.421 1.00 92.88 217 TYR A CA 1
ATOM 1618 C C . TYR A 1 217 ? 8.538 -10.089 -10.856 1.00 92.88 217 TYR A C 1
ATOM 1620 O O . TYR A 1 217 ? 7.457 -9.559 -10.596 1.00 92.88 217 TYR A O 1
ATOM 1628 N N . TYR A 1 218 ? 9.688 -9.435 -10.736 1.00 93.06 218 TYR A N 1
ATOM 1629 C CA . TYR A 1 218 ? 9.775 -8.029 -10.358 1.00 93.06 218 TYR A CA 1
ATOM 1630 C C . TYR A 1 218 ? 9.560 -7.172 -11.600 1.00 93.06 218 TYR A C 1
ATOM 1632 O O . TYR A 1 218 ? 10.345 -7.231 -12.547 1.00 93.06 218 TYR A O 1
ATOM 1640 N N . THR A 1 219 ? 8.482 -6.390 -11.614 1.00 94.56 219 THR A N 1
ATOM 1641 C CA . THR A 1 219 ? 8.121 -5.545 -12.757 1.00 94.56 219 THR A CA 1
ATOM 1642 C C . THR A 1 219 ? 7.943 -4.102 -12.317 1.00 94.56 219 THR A C 1
ATOM 1644 O O . THR A 1 219 ? 7.142 -3.805 -11.435 1.00 94.56 219 THR A O 1
ATOM 1647 N N . TYR A 1 220 ? 8.653 -3.201 -12.986 1.00 94.69 220 TYR A N 1
ATOM 1648 C CA . TYR A 1 220 ? 8.479 -1.762 -12.879 1.00 94.69 220 TYR A CA 1
ATOM 1649 C C . TYR A 1 220 ? 7.934 -1.217 -14.199 1.00 94.69 220 TYR A C 1
ATOM 1651 O O . TYR A 1 220 ? 8.433 -1.550 -15.277 1.00 94.69 220 TYR A O 1
ATOM 1659 N N . VAL A 1 221 ? 6.919 -0.361 -14.105 1.00 94.50 221 VAL A N 1
ATOM 1660 C CA . VAL A 1 221 ? 6.385 0.413 -15.225 1.00 94.50 221 VAL A CA 1
ATOM 1661 C C . VAL A 1 221 ? 6.365 1.869 -14.795 1.00 94.50 221 VAL A C 1
ATOM 1663 O O . VAL A 1 221 ? 5.657 2.231 -13.858 1.00 94.50 221 VAL A O 1
ATOM 1666 N N . GLY A 1 222 ? 7.154 2.695 -15.472 1.00 92.94 222 GLY A N 1
ATOM 1667 C CA . GLY A 1 222 ? 7.191 4.126 -15.226 1.00 92.94 222 GLY A CA 1
ATOM 1668 C C . GLY A 1 222 ? 5.908 4.821 -15.671 1.00 92.94 222 GLY A C 1
ATOM 1669 O O . GLY A 1 222 ? 5.185 4.365 -16.570 1.00 92.94 222 GLY A O 1
ATOM 1670 N N . ASN A 1 223 ? 5.645 5.967 -15.047 1.00 91.56 223 ASN A N 1
ATOM 1671 C CA . ASN A 1 223 ? 4.544 6.830 -15.445 1.00 91.56 223 ASN A CA 1
ATOM 1672 C C . ASN A 1 223 ? 4.735 7.307 -16.898 1.00 91.56 223 ASN A C 1
ATOM 1674 O O . ASN A 1 223 ? 5.871 7.422 -17.362 1.00 91.56 223 ASN A O 1
ATOM 1678 N N . PRO A 1 224 ? 3.638 7.589 -17.623 1.00 93.25 224 PRO A N 1
ATOM 1679 C CA . PRO A 1 224 ? 3.718 8.161 -18.961 1.00 93.25 224 PRO A CA 1
ATOM 1680 C C . PRO A 1 224 ? 4.512 9.471 -18.963 1.00 93.25 224 PRO A C 1
ATOM 1682 O O . PRO A 1 224 ? 4.129 10.429 -18.295 1.00 93.25 224 PRO A O 1
ATOM 1685 N N . ASP A 1 225 ? 5.599 9.508 -19.732 1.00 93.81 225 ASP A N 1
ATOM 1686 C CA . ASP A 1 225 ? 6.474 10.668 -19.878 1.00 93.81 225 ASP A CA 1
ATOM 1687 C C . ASP A 1 225 ? 6.497 11.138 -21.340 1.00 93.81 225 ASP A C 1
ATOM 1689 O O . ASP A 1 225 ? 6.624 10.360 -22.289 1.00 93.81 225 ASP A O 1
ATOM 1693 N N . HIS A 1 226 ? 6.387 12.450 -21.526 1.00 91.94 226 HIS A N 1
ATOM 1694 C CA . HIS A 1 226 ? 6.530 13.107 -22.820 1.00 91.94 226 HIS A CA 1
ATOM 1695 C C . HIS A 1 226 ? 7.992 13.388 -23.186 1.00 91.94 226 HIS A C 1
ATOM 1697 O O . HIS A 1 226 ? 8.240 14.084 -24.166 1.00 91.94 226 HIS A O 1
ATOM 1703 N N . MET A 1 227 ? 8.968 12.907 -22.412 1.00 89.88 227 MET A N 1
ATOM 1704 C CA . MET A 1 227 ? 10.408 13.073 -22.636 1.00 89.88 227 MET A CA 1
ATOM 1705 C C . MET A 1 227 ? 10.769 14.531 -22.960 1.00 89.88 227 MET A C 1
ATOM 1707 O O . MET A 1 227 ? 11.500 14.822 -23.906 1.00 89.88 227 MET A O 1
ATOM 1711 N N . LYS A 1 228 ? 10.180 15.467 -22.202 1.00 87.88 228 LYS A N 1
ATOM 1712 C CA . LYS A 1 228 ? 10.343 16.929 -22.350 1.00 87.88 228 LYS A CA 1
ATOM 1713 C C . LYS A 1 228 ? 9.919 17.522 -23.706 1.00 87.88 228 LYS A C 1
ATOM 1715 O O . LYS A 1 228 ? 10.247 18.668 -23.994 1.00 87.88 228 LYS A O 1
ATOM 1720 N N . SER A 1 229 ? 9.182 16.792 -24.541 1.00 87.19 229 SER A N 1
ATOM 1721 C CA . SER A 1 229 ? 8.687 17.295 -25.826 1.00 87.19 229 SER A CA 1
ATOM 1722 C C . SER A 1 229 ? 7.231 16.868 -26.035 1.00 87.19 229 SER A C 1
ATOM 1724 O O . SER A 1 229 ? 6.923 15.754 -26.449 1.00 87.19 229 SER A O 1
ATOM 1726 N N . LEU A 1 230 ? 6.302 17.767 -25.729 1.00 88.56 230 LEU A N 1
ATOM 1727 C CA . LEU A 1 230 ? 4.871 17.492 -25.837 1.00 88.56 230 LEU A CA 1
ATOM 1728 C C . LEU A 1 230 ? 4.436 17.399 -27.311 1.00 88.56 230 LEU A C 1
ATOM 1730 O O . LEU A 1 230 ? 4.875 18.192 -28.138 1.00 88.56 230 LEU A O 1
ATOM 1734 N N . GLY A 1 231 ? 3.587 16.426 -27.651 1.00 84.88 231 GLY A N 1
ATOM 1735 C CA . GLY A 1 231 ? 2.972 16.287 -28.983 1.00 84.88 231 GLY A CA 1
ATOM 1736 C C . GLY A 1 231 ? 3.890 15.821 -30.126 1.00 84.88 231 GLY A C 1
ATOM 1737 O O . GLY A 1 231 ? 3.391 15.360 -31.148 1.00 84.88 231 GLY A O 1
ATOM 1738 N N . GLY A 1 232 ? 5.215 15.881 -29.970 1.00 88.69 232 GLY A N 1
ATOM 1739 C CA . GLY A 1 232 ? 6.161 15.385 -30.975 1.00 88.69 232 GLY A CA 1
ATOM 1740 C C . GLY A 1 232 ? 6.327 13.865 -30.925 1.00 88.69 232 GLY A C 1
ATOM 1741 O O . GLY A 1 232 ? 6.478 13.304 -29.838 1.00 88.69 232 GLY A O 1
ATOM 1742 N N . LEU A 1 233 ? 6.372 13.209 -32.089 1.00 91.94 233 LEU A N 1
ATOM 1743 C CA . LEU A 1 233 ? 6.766 11.800 -32.200 1.00 91.94 233 LEU A CA 1
ATOM 1744 C C . LEU A 1 233 ? 8.207 11.627 -31.703 1.00 91.94 233 LEU A C 1
ATOM 1746 O O . LEU A 1 233 ? 9.035 12.512 -31.907 1.00 91.94 233 LEU A O 1
ATOM 1750 N N . LYS A 1 234 ? 8.523 10.513 -31.047 1.00 93.31 234 LYS A N 1
ATOM 1751 C CA . LYS A 1 234 ? 9.859 10.227 -30.508 1.00 93.31 234 LYS A CA 1
ATOM 1752 C C . LYS A 1 234 ? 10.248 8.802 -30.793 1.00 93.31 234 LYS A C 1
ATOM 1754 O O . LYS A 1 234 ? 9.390 7.928 -30.714 1.00 93.31 234 LYS A O 1
ATOM 1759 N N . THR A 1 235 ? 11.532 8.573 -31.020 1.00 94.75 235 THR A N 1
ATOM 1760 C CA . THR A 1 235 ? 12.105 7.228 -31.075 1.00 94.75 235 THR A CA 1
ATOM 1761 C C . THR A 1 235 ? 13.146 7.095 -29.976 1.00 94.75 235 THR A C 1
ATOM 1763 O O . THR A 1 235 ? 14.121 7.842 -29.944 1.00 94.75 235 THR A O 1
ATOM 1766 N N . VAL A 1 236 ? 12.929 6.156 -29.056 1.00 95.06 236 VAL A N 1
ATOM 1767 C CA . VAL A 1 236 ? 13.917 5.758 -28.052 1.00 95.06 236 VAL A CA 1
ATOM 1768 C C . VAL A 1 236 ? 14.886 4.781 -28.704 1.00 95.06 236 VAL A C 1
ATOM 1770 O O . VAL A 1 236 ? 14.504 3.663 -29.058 1.00 95.06 236 VAL A O 1
ATOM 1773 N N . HIS A 1 237 ? 16.140 5.201 -28.849 1.00 94.75 237 HIS A N 1
ATOM 1774 C CA . HIS A 1 237 ? 17.196 4.407 -29.474 1.00 94.75 237 HIS A CA 1
ATOM 1775 C C . HIS A 1 237 ? 17.803 3.436 -28.481 1.00 94.75 237 HIS A C 1
ATOM 1777 O O . HIS A 1 237 ? 17.834 2.229 -28.722 1.00 94.75 237 HIS A O 1
ATOM 1783 N N . GLN A 1 238 ? 18.260 3.966 -27.349 1.00 94.62 238 GLN A N 1
ATOM 1784 C CA . GLN A 1 238 ? 18.960 3.201 -26.332 1.00 94.62 238 GLN A CA 1
ATOM 1785 C C . GLN A 1 238 ? 18.553 3.660 -24.937 1.00 94.62 238 GLN A C 1
ATOM 1787 O O . GLN A 1 238 ? 18.198 4.821 -24.729 1.00 94.62 238 GLN A O 1
ATOM 1792 N N . ALA A 1 239 ? 18.631 2.745 -23.980 1.00 94.62 239 ALA A N 1
ATOM 1793 C CA . ALA A 1 239 ? 18.462 3.049 -22.572 1.00 94.62 239 ALA A CA 1
ATOM 1794 C C . ALA A 1 239 ? 19.522 2.328 -21.738 1.00 94.62 239 ALA A C 1
ATOM 1796 O O . ALA A 1 239 ? 19.994 1.251 -22.112 1.00 94.62 239 ALA A O 1
ATOM 1797 N N . ARG A 1 240 ? 19.898 2.927 -20.613 1.00 92.94 240 ARG A N 1
ATOM 1798 C CA . ARG A 1 240 ? 20.895 2.399 -19.685 1.00 92.94 240 ARG A CA 1
ATOM 1799 C C . ARG A 1 240 ? 20.346 2.465 -18.260 1.00 92.94 240 ARG A C 1
ATOM 1801 O O . ARG A 1 240 ? 20.209 3.564 -17.726 1.00 92.94 240 ARG A O 1
ATOM 1808 N N . PRO A 1 241 ? 20.013 1.321 -17.646 1.00 92.69 241 PRO A N 1
ATOM 1809 C CA . PRO A 1 241 ? 19.600 1.275 -16.251 1.00 92.69 241 PRO A CA 1
ATOM 1810 C C . PRO A 1 241 ? 20.825 1.238 -15.331 1.00 92.69 241 PRO A C 1
ATOM 1812 O O . PRO A 1 241 ? 21.829 0.610 -15.667 1.00 92.69 241 PRO A O 1
ATOM 1815 N N . THR A 1 242 ? 20.719 1.848 -14.155 1.00 92.81 242 THR A N 1
ATOM 1816 C CA . THR A 1 242 ? 21.690 1.708 -13.062 1.00 92.81 242 THR A CA 1
ATOM 1817 C C . THR A 1 242 ? 21.009 1.082 -11.856 1.00 92.81 242 THR A C 1
ATOM 1819 O O . THR A 1 242 ? 19.901 1.472 -11.478 1.00 92.81 242 THR A O 1
ATOM 1822 N N . PHE A 1 243 ? 21.700 0.128 -11.246 1.00 91.81 243 PHE A N 1
ATOM 1823 C CA . PHE A 1 243 ? 21.252 -0.622 -10.086 1.00 91.81 243 PHE A CA 1
ATOM 1824 C C . PHE A 1 243 ? 22.280 -0.551 -8.968 1.00 91.81 243 PHE A C 1
ATOM 1826 O O . PHE A 1 243 ? 23.481 -0.494 -9.225 1.00 91.81 243 PHE A O 1
ATOM 1833 N N . LEU A 1 244 ? 21.805 -0.651 -7.736 1.00 91.12 244 LEU A N 1
ATOM 1834 C CA . LEU A 1 244 ? 22.613 -1.001 -6.579 1.00 91.12 244 LEU A CA 1
ATOM 1835 C C . LEU A 1 244 ? 22.222 -2.425 -6.180 1.00 91.12 244 LEU A C 1
ATOM 1837 O O . LEU A 1 244 ? 21.071 -2.665 -5.832 1.00 91.12 244 LEU A O 1
ATOM 1841 N N . SER A 1 245 ? 23.131 -3.395 -6.294 1.00 88.38 245 SER A N 1
ATOM 1842 C CA . SER A 1 245 ? 22.781 -4.802 -6.057 1.00 88.38 245 SER A CA 1
ATOM 1843 C C . SER A 1 245 ? 23.866 -5.561 -5.314 1.00 88.38 245 SER A C 1
ATOM 1845 O O . SER A 1 245 ? 25.051 -5.406 -5.610 1.00 88.38 245 SER A O 1
ATOM 1847 N N . ALA A 1 246 ? 23.442 -6.420 -4.391 1.00 85.94 246 ALA A N 1
ATOM 1848 C CA . ALA A 1 246 ? 24.271 -7.436 -3.745 1.00 85.94 246 ALA A CA 1
ATOM 1849 C C . ALA A 1 246 ? 23.979 -8.844 -4.293 1.00 85.94 246 ALA A C 1
ATOM 1851 O O . ALA A 1 246 ? 24.835 -9.717 -4.236 1.00 85.94 246 ALA A O 1
ATOM 1852 N N . THR A 1 247 ? 22.805 -9.085 -4.884 1.00 84.94 247 THR A N 1
ATOM 1853 C CA . THR A 1 247 ? 22.472 -10.387 -5.487 1.00 84.94 247 THR A CA 1
ATOM 1854 C C . THR A 1 247 ? 22.652 -10.384 -7.006 1.00 84.94 247 THR A C 1
ATOM 1856 O O . THR A 1 247 ? 22.484 -9.328 -7.623 1.00 84.94 247 THR A O 1
ATOM 1859 N N . PRO A 1 248 ? 22.955 -11.533 -7.643 1.00 85.31 248 PRO A N 1
ATOM 1860 C CA . PRO A 1 248 ? 22.934 -11.657 -9.099 1.00 85.31 248 PRO A CA 1
ATOM 1861 C C . PRO A 1 248 ? 21.555 -11.312 -9.676 1.00 85.31 248 PRO A C 1
ATOM 1863 O O . PRO A 1 248 ? 20.527 -11.704 -9.126 1.00 85.31 248 PRO A O 1
ATOM 1866 N N . TYR A 1 249 ? 21.529 -10.589 -10.796 1.00 87.94 249 TYR A N 1
ATOM 1867 C CA . TYR A 1 249 ? 20.298 -10.171 -11.469 1.00 87.94 249 TYR A CA 1
ATOM 1868 C C . TYR A 1 249 ? 20.501 -10.102 -12.988 1.00 87.94 249 TYR A C 1
ATOM 1870 O O . TYR A 1 249 ? 21.607 -9.867 -13.473 1.00 87.94 249 TYR A O 1
ATOM 1878 N N . SER A 1 250 ? 19.419 -10.309 -13.742 1.00 89.81 250 SER A N 1
ATOM 1879 C CA . SER A 1 250 ? 19.398 -10.212 -15.206 1.00 89.81 250 SER A CA 1
ATOM 1880 C C . SER A 1 250 ? 18.232 -9.309 -15.621 1.00 89.81 250 SER A C 1
ATOM 1882 O O . SER A 1 250 ? 17.084 -9.764 -15.652 1.00 89.81 250 SER A O 1
ATOM 1884 N N . PRO A 1 251 ? 18.479 -8.003 -15.844 1.00 91.50 251 PRO A N 1
ATOM 1885 C CA . PRO A 1 251 ? 17.419 -7.048 -16.118 1.00 91.50 251 PRO A CA 1
ATOM 1886 C C . PRO A 1 251 ? 17.035 -7.057 -17.597 1.00 91.50 251 PRO A C 1
ATOM 1888 O O . PRO A 1 251 ? 17.883 -7.095 -18.489 1.00 91.50 251 PRO A O 1
ATOM 1891 N N . LYS A 1 252 ? 15.738 -6.924 -17.864 1.00 92.88 252 LYS A N 1
ATOM 1892 C CA . LYS A 1 252 ? 15.198 -6.642 -19.192 1.00 92.88 252 LYS A CA 1
ATOM 1893 C C . LYS A 1 252 ? 14.565 -5.264 -19.199 1.00 92.88 252 LYS A C 1
ATOM 1895 O O . LYS A 1 252 ? 13.638 -5.009 -18.435 1.00 92.88 252 LYS A O 1
ATOM 1900 N N . ILE A 1 253 ? 15.062 -4.401 -20.080 1.00 93.88 253 ILE A N 1
ATOM 1901 C CA . ILE A 1 253 ? 14.533 -3.052 -20.281 1.00 93.88 253 ILE A CA 1
ATOM 1902 C C . ILE A 1 253 ? 13.689 -3.027 -21.546 1.00 93.88 253 ILE A C 1
ATOM 1904 O O . ILE A 1 253 ? 14.100 -3.528 -22.594 1.00 93.88 253 ILE A O 1
ATOM 1908 N N . SER A 1 254 ? 12.512 -2.425 -21.457 1.00 94.81 254 SER A N 1
ATOM 1909 C CA . SER A 1 254 ? 11.644 -2.167 -22.601 1.00 94.81 254 SER A CA 1
ATOM 1910 C C . SER A 1 254 ? 10.880 -0.865 -22.412 1.00 94.81 254 SER A C 1
ATOM 1912 O O . SER A 1 254 ? 10.981 -0.211 -21.379 1.00 94.81 254 SER A O 1
ATOM 1914 N N . PHE A 1 255 ? 10.149 -0.450 -23.442 1.00 95.62 255 PHE A N 1
ATOM 1915 C CA . PHE A 1 255 ? 9.305 0.735 -23.392 1.00 95.62 255 PHE A CA 1
ATOM 1916 C C . PHE A 1 255 ? 7.919 0.399 -23.929 1.00 95.62 255 PHE A C 1
ATOM 1918 O O . PHE A 1 255 ? 7.784 -0.223 -24.989 1.00 95.62 255 PHE A O 1
ATOM 1925 N N . SER A 1 256 ? 6.908 0.859 -23.200 1.00 96.00 256 SER A N 1
ATOM 1926 C CA . SER A 1 256 ? 5.547 1.010 -23.702 1.00 96.00 256 SER A CA 1
ATOM 1927 C C . SER A 1 256 ? 5.343 2.404 -24.267 1.00 96.00 256 SER A C 1
ATOM 1929 O O . SER A 1 256 ? 6.030 3.348 -23.873 1.00 96.00 256 SER A O 1
ATOM 1931 N N . VAL A 1 257 ? 4.405 2.526 -25.204 1.00 94.69 257 VAL A N 1
ATOM 1932 C CA . VAL A 1 257 ? 4.137 3.783 -25.900 1.00 94.69 257 VAL A CA 1
ATOM 1933 C C . VAL A 1 257 ? 2.654 4.125 -25.895 1.00 94.69 257 VAL A C 1
ATOM 1935 O O . VAL A 1 257 ? 1.802 3.239 -25.875 1.00 94.69 257 VAL A O 1
ATOM 1938 N N . ASN A 1 258 ? 2.351 5.423 -25.953 1.00 93.06 258 ASN A N 1
ATOM 1939 C CA . ASN A 1 258 ? 0.999 5.957 -26.156 1.00 93.06 258 ASN A CA 1
ATOM 1940 C C . ASN A 1 258 ? -0.022 5.478 -25.106 1.00 93.06 258 ASN A C 1
ATOM 1942 O O . ASN A 1 258 ? -1.129 5.079 -25.459 1.00 93.06 258 ASN A O 1
ATOM 1946 N N . TYR A 1 259 ? 0.358 5.510 -23.823 1.00 92.19 259 TYR A N 1
ATOM 1947 C CA . TYR A 1 259 ? -0.483 5.111 -22.680 1.00 92.19 259 TYR A CA 1
ATOM 1948 C C . TYR A 1 259 ? -0.944 3.642 -22.686 1.00 92.19 259 TYR A C 1
ATOM 1950 O O . TYR A 1 259 ? -1.784 3.253 -21.877 1.00 92.19 259 TYR A O 1
ATOM 1958 N N . SER A 1 260 ? -0.395 2.815 -23.579 1.00 93.50 260 SER A N 1
ATOM 1959 C CA . SER A 1 260 ? -0.708 1.393 -23.668 1.00 93.50 260 SER A CA 1
ATOM 1960 C C . SER A 1 260 ? 0.435 0.574 -23.088 1.00 93.50 260 SER A C 1
ATOM 1962 O O . SER A 1 260 ? 1.487 0.433 -23.715 1.00 93.50 260 SER A O 1
ATOM 1964 N N . VAL A 1 261 ? 0.215 -0.008 -21.908 1.00 93.69 261 VAL A N 1
ATOM 1965 C CA . VAL A 1 261 ? 1.192 -0.886 -21.258 1.00 93.69 261 VAL A CA 1
ATOM 1966 C C . VAL A 1 261 ? 1.162 -2.268 -21.910 1.00 93.69 261 VAL A C 1
ATOM 1968 O O . VAL A 1 261 ? 0.213 -3.026 -21.748 1.00 93.69 261 VAL A O 1
ATOM 1971 N N . SER A 1 262 ? 2.232 -2.610 -22.623 1.00 93.31 262 SER A N 1
ATOM 1972 C CA . SER A 1 262 ? 2.499 -3.949 -23.148 1.00 93.31 262 SER A CA 1
ATOM 1973 C C . SER A 1 262 ? 3.846 -4.416 -22.617 1.00 93.31 262 SER A C 1
ATOM 1975 O O . SER A 1 262 ? 4.880 -3.840 -22.955 1.00 93.31 262 SER A O 1
ATOM 1977 N N . LEU A 1 263 ? 3.851 -5.441 -21.768 1.00 93.12 263 LEU A N 1
ATOM 1978 C CA . LEU A 1 263 ? 5.080 -6.020 -21.225 1.00 93.12 263 LEU A CA 1
ATOM 1979 C C . LEU A 1 263 ? 5.584 -7.137 -22.150 1.00 93.12 263 LEU A C 1
ATOM 1981 O O . LEU A 1 263 ? 4.780 -7.956 -22.601 1.00 93.12 263 LEU A O 1
ATOM 1985 N N . PRO A 1 264 ? 6.890 -7.201 -22.459 1.00 93.25 264 PRO A N 1
ATOM 1986 C CA . PRO A 1 264 ? 7.451 -8.371 -23.115 1.00 93.25 264 PRO A CA 1
ATOM 1987 C C . PRO A 1 264 ? 7.498 -9.568 -22.142 1.00 93.25 264 PRO A C 1
ATOM 1989 O O . PRO A 1 264 ? 7.308 -9.407 -20.934 1.00 93.25 264 PRO A O 1
ATOM 1992 N N . PRO A 1 265 ? 7.792 -10.785 -22.639 1.00 93.94 265 PRO A N 1
ATOM 1993 C CA . PRO A 1 265 ? 8.036 -11.928 -21.764 1.00 93.94 265 PRO A CA 1
ATOM 1994 C C . PRO A 1 265 ? 9.161 -11.619 -20.773 1.00 93.94 265 PRO A C 1
ATOM 1996 O O . PRO A 1 265 ? 10.169 -11.016 -21.168 1.00 93.94 265 PRO A O 1
ATOM 1999 N N . ALA A 1 266 ? 8.994 -12.037 -19.519 1.00 92.56 266 ALA A N 1
ATOM 2000 C CA . ALA A 1 266 ? 9.999 -11.844 -18.480 1.00 92.56 266 ALA A CA 1
ATOM 2001 C C . ALA A 1 266 ? 11.347 -12.485 -18.882 1.00 92.56 266 ALA A C 1
ATOM 2003 O O . ALA A 1 266 ? 11.357 -13.496 -19.594 1.00 92.56 266 ALA A O 1
ATOM 2004 N N . PRO A 1 267 ? 12.493 -11.901 -18.483 1.00 93.38 267 PRO A N 1
ATOM 2005 C CA . PRO A 1 267 ? 13.798 -12.508 -18.731 1.00 93.38 267 PRO A CA 1
ATOM 2006 C C . PRO A 1 267 ? 13.969 -13.819 -17.944 1.00 93.38 267 PRO A C 1
ATOM 2008 O O . PRO A 1 267 ? 13.252 -14.046 -16.967 1.00 93.38 267 PRO A O 1
ATOM 2011 N N . PRO A 1 268 ? 14.925 -14.684 -18.321 1.00 90.94 268 PRO A N 1
ATOM 2012 C CA . PRO A 1 268 ? 15.333 -15.784 -17.454 1.00 90.94 268 PRO A CA 1
ATOM 2013 C C . PRO A 1 268 ? 15.897 -15.246 -16.130 1.00 90.94 268 PRO A C 1
ATOM 2015 O O . PRO A 1 268 ? 16.464 -14.151 -16.089 1.00 90.94 268 PRO A O 1
ATOM 2018 N N . ALA A 1 269 ? 15.744 -16.020 -15.053 1.00 88.38 269 ALA A N 1
ATOM 2019 C CA . ALA A 1 269 ? 16.363 -15.693 -13.774 1.00 88.38 269 ALA A CA 1
ATOM 2020 C C . ALA A 1 269 ? 17.892 -15.659 -13.907 1.00 88.38 269 ALA A C 1
ATOM 2022 O O . ALA A 1 269 ? 18.472 -16.388 -14.716 1.00 88.38 269 ALA A O 1
ATOM 2023 N N . ALA A 1 270 ? 18.538 -14.803 -13.118 1.00 84.62 270 ALA A N 1
ATOM 2024 C CA . ALA A 1 270 ? 19.989 -14.834 -13.012 1.00 84.62 270 ALA A CA 1
ATOM 2025 C C . ALA A 1 270 ? 20.439 -16.128 -12.329 1.00 84.62 270 ALA A C 1
ATOM 2027 O O . ALA A 1 270 ? 19.777 -16.608 -11.408 1.00 84.62 270 ALA A O 1
ATOM 2028 N N . ASP A 1 271 ? 21.580 -16.659 -12.761 1.00 76.12 271 ASP A N 1
ATOM 2029 C CA . ASP A 1 271 ? 22.237 -17.736 -12.033 1.00 76.12 271 ASP A CA 1
ATOM 2030 C C . ASP A 1 271 ? 22.733 -17.178 -10.693 1.00 76.12 271 ASP A C 1
ATOM 2032 O O . ASP A 1 271 ? 23.582 -16.284 -10.646 1.00 76.12 271 ASP A O 1
ATOM 2036 N N . GLY A 1 272 ? 22.145 -17.668 -9.603 1.00 63.72 272 GLY A N 1
ATOM 2037 C CA . GLY A 1 272 ? 22.511 -17.289 -8.241 1.00 63.72 272 GLY A CA 1
ATOM 2038 C C . GLY A 1 272 ? 23.880 -17.801 -7.811 1.00 63.72 272 GLY A C 1
ATOM 2039 O O . GLY A 1 272 ? 24.365 -17.393 -6.758 1.00 63.72 272 GLY A O 1
ATOM 2040 N N . GLY A 1 273 ? 24.479 -18.692 -8.609 1.00 57.31 273 GLY A N 1
ATOM 2041 C CA . GLY A 1 273 ? 25.563 -19.551 -8.175 1.00 57.31 273 GLY A CA 1
ATOM 2042 C C . GLY A 1 273 ? 25.061 -20.591 -7.172 1.00 57.31 273 GLY A C 1
ATOM 2043 O O . GLY A 1 273 ? 24.194 -20.338 -6.334 1.00 57.31 273 GLY A O 1
ATOM 2044 N N . THR A 1 274 ? 25.619 -21.792 -7.230 1.00 46.03 274 THR A N 1
ATOM 2045 C CA . THR A 1 274 ? 25.478 -22.772 -6.155 1.00 46.03 274 THR A CA 1
ATOM 2046 C C . THR A 1 274 ? 26.338 -22.310 -4.980 1.00 46.03 274 THR A C 1
ATOM 2048 O O . THR A 1 274 ? 27.551 -22.504 -4.974 1.00 46.03 274 THR A O 1
ATOM 2051 N N . ALA A 1 275 ? 25.734 -21.655 -3.988 1.00 48.31 275 ALA A N 1
ATOM 2052 C CA . ALA A 1 275 ? 26.264 -21.743 -2.634 1.00 48.31 275 ALA A CA 1
ATOM 2053 C C . ALA A 1 275 ? 25.893 -23.140 -2.129 1.00 48.31 275 ALA A C 1
ATOM 2055 O O . ALA A 1 275 ? 24.709 -23.462 -2.009 1.00 48.31 275 ALA A O 1
ATOM 2056 N N . ASP A 1 276 ? 26.892 -23.997 -1.939 1.00 41.28 276 ASP A N 1
ATOM 2057 C CA . ASP A 1 276 ? 26.669 -25.356 -1.463 1.00 41.28 276 ASP A CA 1
ATOM 2058 C C . ASP A 1 276 ? 26.066 -25.322 -0.054 1.00 41.28 276 ASP A C 1
ATOM 2060 O O . ASP A 1 276 ? 26.589 -24.662 0.846 1.00 41.28 276 ASP A O 1
ATOM 2064 N N . LEU A 1 277 ? 24.936 -26.007 0.133 1.00 49.50 277 LEU A N 1
ATOM 2065 C CA . LEU A 1 277 ? 24.289 -26.099 1.438 1.00 49.50 277 LEU A CA 1
ATOM 2066 C C . LEU A 1 277 ? 25.124 -27.004 2.356 1.00 49.50 277 LEU A C 1
ATOM 2068 O O . LEU A 1 277 ? 25.744 -27.983 1.920 1.00 49.50 277 LEU A O 1
ATOM 2072 N N . TRP A 1 278 ? 25.107 -26.692 3.651 1.00 39.81 278 TRP A N 1
ATOM 2073 C CA . TRP A 1 278 ? 25.601 -27.598 4.685 1.00 39.81 278 TRP A CA 1
ATOM 2074 C C . TRP A 1 278 ? 24.876 -28.953 4.564 1.00 39.81 278 TRP A C 1
ATOM 2076 O O . TRP A 1 278 ? 23.671 -28.983 4.327 1.00 39.81 278 TRP A O 1
ATOM 2086 N N . ASP A 1 279 ? 25.618 -30.058 4.659 1.00 41.81 279 ASP A N 1
ATOM 2087 C CA . ASP A 1 279 ? 25.171 -31.440 4.389 1.00 41.81 279 ASP A CA 1
ATOM 2088 C C . ASP A 1 279 ? 24.756 -31.779 2.935 1.00 41.81 279 ASP A C 1
ATOM 2090 O O . ASP A 1 279 ? 24.307 -32.898 2.678 1.00 41.81 279 ASP A O 1
ATOM 2094 N N . SER A 1 280 ? 24.962 -30.885 1.952 1.00 53.84 280 SER A N 1
ATOM 2095 C CA . SER A 1 280 ? 24.782 -31.205 0.517 1.00 53.84 280 SER A CA 1
ATOM 2096 C C . SER A 1 280 ? 25.996 -30.909 -0.370 1.00 53.84 280 SER A C 1
ATOM 2098 O O . SER A 1 280 ? 26.065 -31.414 -1.492 1.00 53.84 280 SER A O 1
ATOM 2100 N N . GLY A 1 281 ? 26.933 -30.077 0.087 1.00 48.09 281 GLY A N 1
ATOM 2101 C CA . GLY A 1 281 ? 28.153 -29.760 -0.652 1.00 48.09 281 GLY A CA 1
ATOM 2102 C C . GLY A 1 281 ? 29.095 -30.958 -0.754 1.00 48.09 281 GLY A C 1
ATOM 2103 O O . GLY A 1 281 ? 29.388 -31.613 0.247 1.00 48.09 281 GLY A O 1
ATOM 2104 N N . GLN A 1 282 ? 29.605 -31.247 -1.956 1.00 49.06 282 GLN A N 1
ATOM 2105 C CA . GLN A 1 282 ? 30.657 -32.253 -2.101 1.00 49.06 282 GLN A CA 1
ATOM 2106 C C . GLN A 1 282 ? 31.925 -31.763 -1.397 1.00 49.06 282 GLN A C 1
ATOM 2108 O O . GLN A 1 282 ? 32.400 -30.649 -1.640 1.00 49.06 282 GLN A O 1
ATOM 2113 N N . TRP A 1 283 ? 32.471 -32.606 -0.520 1.00 47.22 283 TRP A N 1
ATOM 2114 C CA . TRP A 1 283 ? 33.788 -32.395 0.075 1.00 47.22 283 TRP A CA 1
ATOM 2115 C C . TRP A 1 283 ? 34.808 -32.107 -1.039 1.00 47.22 283 TRP A C 1
ATOM 2117 O O . TRP A 1 283 ? 34.737 -32.705 -2.111 1.00 47.22 283 TRP A O 1
ATOM 2127 N N . ASP A 1 284 ? 35.693 -31.138 -0.810 1.00 47.44 284 ASP A N 1
ATOM 2128 C CA . ASP A 1 284 ? 36.698 -30.631 -1.762 1.00 47.44 284 ASP A CA 1
ATOM 2129 C C . ASP A 1 284 ? 36.182 -29.872 -3.012 1.00 47.44 284 ASP A C 1
ATOM 2131 O O . ASP A 1 284 ? 36.994 -29.359 -3.784 1.00 47.44 284 ASP A O 1
ATOM 2135 N N . VAL A 1 285 ? 34.862 -29.720 -3.198 1.00 54.47 285 VAL A N 1
ATOM 2136 C CA . VAL A 1 285 ? 34.245 -28.870 -4.251 1.00 54.47 285 VAL A CA 1
ATOM 2137 C C . VAL A 1 285 ? 33.493 -27.680 -3.653 1.00 54.47 285 VAL A C 1
ATOM 2139 O O . VAL A 1 285 ? 33.418 -26.615 -4.272 1.00 54.47 285 VAL A O 1
ATOM 2142 N N . ALA A 1 286 ? 32.962 -27.855 -2.443 1.00 47.53 286 ALA A N 1
ATOM 2143 C CA . ALA A 1 286 ? 32.118 -26.867 -1.805 1.00 47.53 286 ALA A CA 1
ATOM 2144 C C . ALA A 1 286 ? 32.861 -25.565 -1.480 1.00 47.53 286 ALA A C 1
ATOM 2146 O O . ALA A 1 286 ? 33.920 -25.558 -0.844 1.00 47.53 286 ALA A O 1
ATOM 2147 N N . LYS A 1 287 ? 32.288 -24.441 -1.921 1.00 56.84 287 LYS A N 1
ATOM 2148 C CA . LYS A 1 287 ? 32.810 -23.099 -1.629 1.00 56.84 287 LYS A CA 1
ATOM 2149 C C . LYS A 1 287 ? 32.315 -22.645 -0.263 1.00 56.84 287 LYS A C 1
ATOM 2151 O O . LYS A 1 287 ? 31.322 -21.932 -0.152 1.00 56.84 287 LYS A O 1
ATOM 2156 N N . TRP A 1 288 ? 33.023 -23.068 0.774 1.00 48.16 288 TRP A N 1
ATOM 2157 C CA . TRP A 1 288 ? 32.805 -22.586 2.131 1.00 48.16 288 TRP A CA 1
ATOM 2158 C C . TRP A 1 288 ? 33.296 -21.139 2.246 1.00 48.16 288 TRP A C 1
ATOM 2160 O O . TRP A 1 288 ? 34.369 -20.808 1.747 1.00 48.16 288 TRP A O 1
ATOM 2170 N N . ASP A 1 289 ? 32.519 -20.294 2.920 1.00 48.84 289 ASP A N 1
ATOM 2171 C CA . ASP A 1 289 ? 32.953 -18.957 3.345 1.00 48.84 289 ASP A CA 1
ATOM 2172 C C . ASP A 1 289 ? 33.086 -17.901 2.223 1.00 48.84 289 ASP A C 1
ATOM 2174 O O . ASP A 1 289 ? 34.024 -17.102 2.183 1.00 48.84 289 ASP A O 1
ATOM 2178 N N . GLN A 1 290 ? 32.120 -17.843 1.292 1.00 52.25 290 GLN A N 1
ATOM 2179 C CA . GLN A 1 290 ? 31.989 -16.634 0.472 1.00 52.25 290 GLN A CA 1
ATOM 2180 C C . GLN A 1 290 ? 31.535 -15.467 1.352 1.00 52.25 290 GLN A C 1
ATOM 2182 O O . GLN A 1 290 ? 30.458 -15.504 1.948 1.00 52.25 290 GLN A O 1
ATOM 2187 N N . ALA A 1 291 ? 32.355 -14.413 1.400 1.00 54.66 291 ALA A N 1
ATOM 2188 C CA . ALA A 1 291 ? 31.948 -13.137 1.968 1.00 54.66 291 ALA A CA 1
ATOM 2189 C C . ALA A 1 291 ? 30.612 -12.713 1.344 1.00 54.66 291 ALA A C 1
ATOM 2191 O O . ALA A 1 291 ? 30.447 -12.792 0.123 1.00 54.66 291 ALA A O 1
ATOM 2192 N N . GLN A 1 292 ? 29.672 -12.270 2.184 1.00 55.56 292 GLN A N 1
ATOM 2193 C CA . GLN A 1 292 ? 28.394 -11.748 1.710 1.00 55.56 292 GLN A CA 1
ATOM 2194 C C . GLN A 1 292 ? 28.669 -10.675 0.648 1.00 55.56 292 GLN A C 1
ATOM 2196 O O . GLN A 1 292 ? 29.467 -9.765 0.907 1.00 55.56 292 GLN A O 1
ATOM 2201 N N . PRO A 1 293 ? 28.084 -10.792 -0.554 1.00 59.16 293 PRO A N 1
ATOM 2202 C CA . PRO A 1 293 ? 28.364 -9.856 -1.624 1.00 59.16 293 PRO A CA 1
ATOM 2203 C C . PRO A 1 293 ? 27.986 -8.444 -1.170 1.00 59.16 293 PRO A C 1
ATOM 2205 O O . PRO A 1 293 ? 26.862 -8.176 -0.752 1.00 59.16 293 PRO A O 1
ATOM 2208 N N . VAL A 1 294 ? 28.959 -7.536 -1.210 1.00 66.88 294 VAL A N 1
ATOM 2209 C CA . VAL A 1 294 ? 28.736 -6.127 -0.883 1.00 66.88 294 VAL A CA 1
ATOM 2210 C C . VAL A 1 294 ? 27.948 -5.500 -2.025 1.00 66.88 294 VAL A C 1
ATOM 2212 O O . VAL A 1 294 ? 28.281 -5.708 -3.195 1.00 66.88 294 VAL A O 1
ATOM 2215 N N . ALA A 1 295 ? 26.915 -4.723 -1.691 1.00 73.69 295 ALA A N 1
ATOM 2216 C CA . ALA A 1 295 ? 26.128 -4.017 -2.690 1.00 73.69 295 ALA A CA 1
ATOM 2217 C C . ALA A 1 295 ? 27.045 -3.143 -3.556 1.00 73.69 295 ALA A C 1
ATOM 2219 O O . ALA A 1 295 ? 27.763 -2.275 -3.058 1.00 73.69 295 ALA A O 1
ATOM 2220 N N . SER A 1 296 ? 27.030 -3.393 -4.861 1.00 73.38 296 SER A N 1
ATOM 2221 C CA . SER A 1 296 ? 27.831 -2.658 -5.833 1.00 73.38 296 SER A CA 1
ATOM 2222 C C . SER A 1 296 ? 26.923 -1.980 -6.845 1.00 73.38 296 SER A C 1
ATOM 2224 O O . SER A 1 296 ? 25.844 -2.479 -7.182 1.00 73.38 296 SER A O 1
ATOM 2226 N N . VAL A 1 297 ? 27.355 -0.811 -7.315 1.00 74.94 297 VAL A N 1
ATOM 2227 C CA . VAL A 1 297 ? 26.666 -0.122 -8.401 1.00 74.94 297 VAL A CA 1
ATOM 2228 C C . VAL A 1 297 ? 26.986 -0.862 -9.696 1.00 74.94 297 VAL A C 1
ATOM 2230 O O . VAL A 1 297 ? 28.139 -0.923 -10.123 1.00 74.94 297 VAL A O 1
ATOM 2233 N N . GLY A 1 298 ? 25.959 -1.444 -10.304 1.00 68.69 298 GLY A N 1
ATOM 2234 C CA . GLY A 1 298 ? 26.021 -2.169 -11.567 1.00 68.69 298 GLY A CA 1
ATOM 2235 C C . GLY A 1 298 ? 24.978 -1.639 -12.548 1.00 68.69 298 GLY A C 1
ATOM 2236 O O . GLY A 1 298 ? 24.176 -0.773 -12.217 1.00 68.69 298 GLY A O 1
ATOM 2237 N N . GLY A 1 299 ? 24.978 -2.142 -13.779 1.00 66.56 299 GLY A N 1
ATOM 2238 C CA . GLY A 1 299 ? 24.124 -1.580 -14.827 1.00 66.56 299 GLY A CA 1
ATOM 2239 C C . GLY A 1 299 ? 24.721 -0.284 -15.377 1.00 66.56 299 GLY A C 1
ATOM 2240 O O . GLY A 1 299 ? 24.635 0.797 -14.799 1.00 66.56 299 GLY A O 1
ATOM 2241 N N . GLY A 1 300 ? 25.395 -0.424 -16.513 1.00 65.06 300 GLY A N 1
ATOM 2242 C CA . GLY A 1 300 ? 26.065 0.684 -17.194 1.00 65.06 300 GLY A CA 1
ATOM 2243 C C . GLY A 1 300 ? 26.160 0.496 -18.705 1.00 65.06 300 GLY A C 1
ATOM 2244 O O . GLY A 1 300 ? 26.749 1.326 -19.396 1.00 65.06 300 GLY A O 1
ATOM 2245 N N . GLN A 1 301 ? 25.588 -0.588 -19.230 1.00 82.00 301 GLN A N 1
ATOM 2246 C CA . GLN A 1 301 ? 25.593 -0.873 -20.656 1.00 82.00 301 GLN A CA 1
ATOM 2247 C C . GLN A 1 301 ? 24.358 -0.260 -21.309 1.00 82.00 301 GLN A C 1
ATOM 2249 O O . GLN A 1 301 ? 23.246 -0.363 -20.792 1.00 82.00 301 GLN A O 1
ATOM 2254 N N . TRP A 1 302 ? 24.575 0.386 -22.450 1.00 88.81 302 TRP A N 1
ATOM 2255 C CA . TRP A 1 302 ? 23.498 0.866 -23.301 1.00 88.81 302 TRP A CA 1
ATOM 2256 C C . TRP A 1 302 ? 22.849 -0.314 -24.013 1.00 88.81 302 TRP A C 1
ATOM 2258 O O . TRP A 1 302 ? 23.523 -1.093 -24.685 1.00 88.81 302 TRP A O 1
ATOM 2268 N N . ILE A 1 303 ? 21.535 -0.429 -23.865 1.00 91.19 303 ILE A N 1
ATOM 2269 C CA . ILE A 1 303 ? 20.723 -1.471 -24.482 1.00 91.19 303 ILE A CA 1
ATOM 2270 C C . ILE A 1 303 ? 19.872 -0.816 -25.561 1.00 91.19 303 ILE A C 1
ATOM 2272 O O . ILE A 1 303 ? 19.233 0.208 -25.318 1.00 91.19 303 ILE A O 1
ATOM 2276 N N . SER A 1 304 ? 19.859 -1.404 -26.753 1.00 93.19 304 SER A N 1
ATOM 2277 C CA . SER A 1 304 ? 19.025 -0.946 -27.864 1.00 93.19 304 SER A CA 1
ATOM 2278 C C . SER A 1 304 ? 17.544 -1.220 -27.583 1.00 93.19 304 SER A C 1
ATOM 2280 O O . SER A 1 304 ? 17.177 -2.340 -27.234 1.00 93.19 304 SER A O 1
ATOM 2282 N N . ILE A 1 305 ? 16.695 -0.205 -27.756 1.00 94.31 305 ILE A N 1
ATOM 2283 C CA . ILE A 1 305 ? 15.251 -0.259 -27.476 1.00 94.31 305 ILE A CA 1
ATOM 2284 C C . ILE A 1 305 ? 14.435 -0.198 -28.771 1.00 94.31 305 ILE A C 1
ATOM 2286 O O . ILE A 1 305 ? 13.584 -1.056 -29.000 1.00 94.31 305 ILE A O 1
ATOM 2290 N N . GLY A 1 306 ? 14.680 0.813 -29.613 1.00 92.56 306 GLY A N 1
ATOM 2291 C CA . GLY A 1 306 ? 14.022 0.983 -30.914 1.00 92.56 306 GLY A CA 1
ATOM 2292 C C . GLY A 1 306 ? 12.500 1.153 -30.839 1.00 92.56 306 GLY A C 1
ATOM 2293 O O . GLY A 1 306 ? 11.776 0.557 -31.637 1.00 92.56 306 GLY A O 1
ATOM 2294 N N . LYS A 1 307 ? 11.987 1.915 -29.863 1.00 93.56 307 LYS A N 1
ATOM 2295 C CA . LYS A 1 307 ? 10.539 2.140 -29.685 1.00 93.56 307 LYS A CA 1
ATOM 2296 C C . LYS A 1 307 ? 10.139 3.550 -30.088 1.00 93.56 307 LYS A C 1
ATOM 2298 O O . LYS A 1 307 ? 10.720 4.515 -29.600 1.00 93.56 307 LYS A O 1
ATOM 2303 N N . THR A 1 308 ? 9.108 3.656 -30.924 1.00 94.06 308 THR A N 1
ATOM 2304 C CA . THR A 1 308 ? 8.597 4.930 -31.439 1.00 94.06 308 THR A CA 1
ATOM 2305 C C . THR A 1 308 ? 7.181 5.204 -30.935 1.00 94.06 308 THR A C 1
ATOM 2307 O O . THR A 1 308 ? 6.328 4.318 -30.959 1.00 94.06 308 THR A O 1
ATOM 2310 N N . GLY A 1 309 ? 6.920 6.431 -30.485 1.00 93.31 309 GLY A N 1
ATOM 2311 C CA . GLY A 1 309 ? 5.624 6.863 -29.960 1.00 93.31 309 GLY A CA 1
ATOM 2312 C C . GLY A 1 309 ? 5.615 8.330 -29.529 1.00 93.31 309 GLY A C 1
ATOM 2313 O O . GLY A 1 309 ? 6.621 9.023 -29.645 1.00 93.31 309 GLY A O 1
ATOM 2314 N N . TYR A 1 310 ? 4.479 8.819 -29.038 1.00 93.12 310 TYR A N 1
ATOM 2315 C CA . TYR A 1 310 ? 4.322 10.200 -28.551 1.00 93.12 310 TYR A CA 1
ATOM 2316 C C . TYR A 1 310 ? 4.576 10.333 -27.050 1.00 93.12 310 TYR A C 1
ATOM 2318 O O . TYR A 1 310 ? 4.995 11.384 -26.566 1.00 93.12 310 TYR A O 1
ATOM 2326 N N . VAL A 1 311 ? 4.300 9.258 -26.319 1.00 94.62 311 VAL A N 1
ATOM 2327 C CA . VAL A 1 311 ? 4.455 9.163 -24.868 1.00 94.62 311 VAL A CA 1
ATOM 2328 C C . VAL A 1 311 ? 5.173 7.868 -24.575 1.00 94.62 311 VAL A C 1
ATOM 2330 O O . VAL A 1 311 ? 4.830 6.843 -25.161 1.00 94.62 311 VAL A O 1
ATOM 2333 N N . MET A 1 312 ? 6.162 7.932 -23.697 1.00 95.12 312 MET A N 1
ATOM 2334 C CA . MET A 1 312 ? 7.059 6.835 -23.378 1.00 95.12 312 MET A CA 1
ATOM 2335 C C . MET A 1 312 ? 6.827 6.386 -21.942 1.00 95.12 312 MET A C 1
ATOM 2337 O O . MET A 1 312 ? 6.685 7.206 -21.042 1.00 95.12 312 MET A O 1
ATOM 2341 N N . GLN A 1 313 ? 6.799 5.077 -21.728 1.00 96.19 313 GLN A N 1
ATOM 2342 C CA . GLN A 1 313 ? 6.731 4.472 -20.403 1.00 96.19 313 GLN A CA 1
ATOM 2343 C C . GLN A 1 313 ? 7.865 3.460 -20.282 1.00 96.19 313 GLN A C 1
ATOM 2345 O O . GLN A 1 313 ? 7.778 2.397 -20.909 1.00 96.19 313 GLN A O 1
ATOM 2350 N N . PRO A 1 314 ? 8.936 3.769 -19.531 1.00 95.31 314 PRO A N 1
ATOM 2351 C CA . PRO A 1 314 ? 10.015 2.821 -19.325 1.00 95.31 314 PRO A CA 1
ATOM 2352 C C . PRO A 1 314 ? 9.506 1.618 -18.537 1.00 95.31 314 PRO A C 1
ATOM 2354 O O . PRO A 1 314 ? 8.678 1.740 -17.635 1.00 95.31 314 PRO A O 1
ATOM 2357 N N . GLN A 1 315 ? 10.006 0.446 -18.886 1.00 95.75 315 GLN A N 1
ATOM 2358 C CA . GLN A 1 315 ? 9.672 -0.812 -18.245 1.00 95.75 315 GLN A CA 1
ATOM 2359 C C . GLN A 1 315 ? 10.954 -1.540 -17.887 1.00 95.75 315 GLN A C 1
ATOM 2361 O O . GLN A 1 315 ? 11.906 -1.580 -18.671 1.00 95.75 315 GLN A O 1
ATOM 2366 N N . LEU A 1 316 ? 10.946 -2.150 -16.714 1.00 94.75 316 LEU A N 1
ATOM 2367 C CA . LEU A 1 316 ? 12.018 -2.993 -16.225 1.00 94.75 316 LEU A CA 1
ATOM 2368 C C . LEU A 1 316 ? 11.400 -4.285 -15.699 1.00 94.75 316 LEU A C 1
ATOM 2370 O O . LEU A 1 316 ? 10.446 -4.248 -14.925 1.00 94.75 316 LEU A O 1
ATOM 2374 N N . GLN A 1 317 ? 11.963 -5.417 -16.106 1.00 94.81 317 GLN A N 1
ATOM 2375 C CA . GLN A 1 317 ? 11.621 -6.729 -15.574 1.00 94.81 317 GLN A CA 1
ATOM 2376 C C . GLN A 1 317 ? 12.880 -7.442 -15.086 1.00 94.81 317 GLN A C 1
ATOM 2378 O O . GLN A 1 317 ? 13.895 -7.455 -15.783 1.00 94.81 317 GLN A O 1
ATOM 2383 N N . ILE A 1 318 ? 12.798 -8.054 -13.908 1.00 92.69 318 ILE A N 1
ATOM 2384 C CA . ILE A 1 318 ? 13.809 -8.954 -13.345 1.00 92.69 318 ILE A CA 1
ATOM 2385 C C . ILE A 1 318 ? 13.078 -10.202 -12.854 1.00 92.69 318 ILE A C 1
ATOM 2387 O O . ILE A 1 318 ? 12.011 -10.102 -12.251 1.00 92.69 318 ILE A O 1
ATOM 2391 N N . THR A 1 319 ? 13.660 -11.372 -13.095 1.00 93.44 319 THR A N 1
ATOM 2392 C CA . THR A 1 319 ? 13.127 -12.640 -12.589 1.00 93.44 319 THR A CA 1
ATOM 2393 C C . THR A 1 319 ? 13.997 -13.133 -11.440 1.00 93.44 319 THR A C 1
ATOM 2395 O O . THR A 1 319 ? 15.202 -13.325 -11.609 1.00 93.44 319 THR A O 1
ATOM 2398 N N . GLY A 1 320 ? 13.385 -13.323 -10.273 1.00 89.06 320 GLY A N 1
ATOM 2399 C CA . GLY A 1 320 ? 13.988 -13.969 -9.115 1.00 89.06 320 GLY A CA 1
ATOM 2400 C C . GLY A 1 320 ? 13.753 -15.473 -9.148 1.00 89.06 320 GLY A C 1
ATOM 2401 O O . GLY A 1 320 ? 12.636 -15.926 -9.397 1.00 89.06 320 GLY A O 1
ATOM 2402 N N . PHE A 1 321 ? 14.813 -16.234 -8.897 1.00 89.31 321 PHE A N 1
ATOM 2403 C CA . PHE A 1 321 ? 14.739 -17.665 -8.597 1.00 89.31 321 PHE A CA 1
ATOM 2404 C C . PHE A 1 321 ? 15.906 -18.069 -7.687 1.00 89.31 321 PHE A C 1
ATOM 2406 O O . PHE A 1 321 ? 16.644 -19.015 -7.947 1.00 89.31 321 PHE A O 1
ATOM 2413 N N . LEU A 1 322 ? 16.144 -17.253 -6.660 1.00 81.31 322 LEU A N 1
ATOM 2414 C CA . LEU A 1 322 ? 17.279 -17.401 -5.751 1.00 81.31 322 LEU A CA 1
ATOM 2415 C C . LEU A 1 322 ? 16.838 -18.092 -4.454 1.00 81.31 322 LEU A C 1
ATOM 2417 O O . LEU A 1 322 ? 15.706 -17.920 -4.000 1.00 81.31 322 LEU A O 1
ATOM 2421 N N . ASN A 1 323 ? 17.757 -18.819 -3.814 1.00 80.88 323 ASN A N 1
ATOM 2422 C CA . ASN A 1 323 ? 17.545 -19.418 -2.484 1.00 80.88 323 ASN A CA 1
ATOM 2423 C C . ASN A 1 323 ? 17.680 -18.405 -1.334 1.00 80.88 323 ASN A C 1
ATOM 2425 O O . ASN A 1 323 ? 17.540 -18.758 -0.171 1.00 80.88 323 ASN A O 1
ATOM 2429 N N . GLN A 1 324 ? 17.957 -17.147 -1.665 1.00 81.19 324 GLN A N 1
ATOM 2430 C CA . GLN A 1 324 ? 18.041 -16.025 -0.740 1.00 81.19 324 GLN A CA 1
ATOM 2431 C C . GLN A 1 324 ? 17.185 -14.879 -1.264 1.00 81.19 324 GLN A C 1
ATOM 2433 O O . GLN A 1 324 ? 16.936 -14.792 -2.472 1.00 81.19 324 GLN A O 1
ATOM 2438 N N . ARG A 1 325 ? 16.760 -13.984 -0.373 1.00 82.50 325 ARG A N 1
ATOM 2439 C CA . ARG A 1 325 ? 16.034 -12.779 -0.773 1.00 82.50 325 ARG A CA 1
ATOM 2440 C C . ARG A 1 325 ? 16.901 -11.922 -1.709 1.00 82.50 325 ARG A C 1
ATOM 2442 O O . ARG A 1 325 ? 18.067 -11.680 -1.387 1.00 82.50 325 ARG A O 1
ATOM 2449 N N . PRO A 1 326 ? 16.371 -11.445 -2.848 1.00 84.06 326 PRO A N 1
ATOM 2450 C CA . PRO A 1 326 ? 17.115 -10.541 -3.707 1.00 84.06 326 PRO A CA 1
ATOM 2451 C C . PRO A 1 326 ? 17.321 -9.191 -3.021 1.00 84.06 326 PRO A C 1
ATOM 2453 O O . PRO A 1 326 ? 16.428 -8.648 -2.369 1.00 84.06 326 PRO A O 1
ATOM 2456 N N . VAL A 1 327 ? 18.516 -8.644 -3.207 1.00 87.50 327 VAL A N 1
ATOM 2457 C CA . VAL A 1 327 ? 18.912 -7.316 -2.745 1.00 87.50 327 VAL A CA 1
ATOM 2458 C C . VAL A 1 327 ? 19.381 -6.561 -3.978 1.00 87.50 327 VAL A C 1
ATOM 2460 O O . VAL A 1 327 ? 20.564 -6.571 -4.322 1.00 87.50 327 VAL A O 1
ATOM 2463 N N . THR A 1 328 ? 18.416 -5.974 -4.682 1.00 88.44 328 THR A N 1
ATOM 2464 C CA . THR A 1 328 ? 18.624 -5.226 -5.922 1.00 88.44 328 THR A CA 1
ATOM 2465 C C . THR A 1 328 ? 17.702 -4.017 -5.935 1.00 88.44 328 THR A C 1
ATOM 2467 O O . THR A 1 328 ? 16.481 -4.155 -5.929 1.00 88.44 328 THR A O 1
ATOM 2470 N N . GLU A 1 329 ? 18.291 -2.833 -6.002 1.00 90.44 329 GLU A N 1
ATOM 2471 C CA . GLU A 1 329 ? 17.590 -1.559 -6.074 1.00 90.44 329 GLU A CA 1
ATOM 2472 C C . GLU A 1 329 ? 17.799 -0.933 -7.450 1.00 90.44 329 GLU A C 1
ATOM 2474 O O . GLU A 1 329 ? 18.920 -0.846 -7.956 1.00 90.44 329 GLU A O 1
ATOM 2479 N N . PHE A 1 330 ? 16.708 -0.491 -8.068 1.00 91.31 330 PHE A N 1
ATOM 2480 C CA . PHE A 1 330 ? 16.747 0.276 -9.306 1.00 91.31 330 PHE A CA 1
ATOM 2481 C C . PHE A 1 330 ? 16.893 1.764 -8.978 1.00 91.31 330 PHE A C 1
ATOM 2483 O O . PHE A 1 330 ? 16.038 2.333 -8.305 1.00 91.31 330 PHE A O 1
ATOM 2490 N N . VAL A 1 331 ? 17.976 2.383 -9.452 1.00 91.81 331 VAL A N 1
ATOM 2491 C CA . VAL A 1 331 ? 18.366 3.745 -9.052 1.00 91.81 331 VAL A CA 1
ATOM 2492 C C . VAL A 1 331 ? 17.956 4.776 -10.100 1.00 91.81 331 VAL A C 1
ATOM 2494 O O . VAL A 1 331 ? 17.371 5.805 -9.774 1.00 91.81 331 VAL A O 1
ATOM 2497 N N . GLN A 1 332 ? 18.285 4.523 -11.367 1.00 91.06 332 GLN A N 1
ATOM 2498 C CA . GLN A 1 332 ? 18.047 5.473 -12.455 1.00 91.06 332 GLN A CA 1
ATOM 2499 C C . GLN A 1 332 ? 18.001 4.782 -13.818 1.00 91.06 332 GLN A C 1
ATOM 2501 O O . GLN A 1 332 ? 18.512 3.673 -13.996 1.00 91.06 332 GLN A O 1
ATOM 2506 N N . LEU A 1 333 ? 17.430 5.481 -14.798 1.00 92.81 333 LEU A N 1
ATOM 2507 C CA . LEU A 1 333 ? 17.427 5.090 -16.202 1.00 92.81 333 LEU A CA 1
ATOM 2508 C C . LEU A 1 333 ? 17.811 6.282 -17.071 1.00 92.81 333 LEU A C 1
ATOM 2510 O O . LEU A 1 333 ? 17.073 7.263 -17.151 1.00 92.81 333 LEU A O 1
ATOM 2514 N N . ASP A 1 334 ? 18.931 6.155 -17.771 1.00 93.50 334 ASP A N 1
ATOM 2515 C CA . ASP A 1 334 ? 19.316 7.089 -18.820 1.00 93.50 334 ASP A CA 1
ATOM 2516 C C . ASP A 1 334 ? 18.707 6.650 -20.149 1.00 93.50 334 ASP A C 1
ATOM 2518 O O . ASP A 1 334 ? 18.659 5.457 -20.462 1.00 93.50 334 ASP A O 1
ATOM 2522 N N . VAL A 1 335 ? 18.263 7.608 -20.961 1.00 93.38 335 VAL A N 1
ATOM 2523 C CA . VAL A 1 335 ? 17.593 7.330 -22.236 1.00 93.38 335 VAL A CA 1
ATOM 2524 C C . VAL A 1 335 ? 18.137 8.243 -23.327 1.00 93.38 335 VAL A C 1
ATOM 2526 O O . VAL A 1 335 ? 18.176 9.462 -23.168 1.00 93.38 335 VAL A O 1
ATOM 2529 N N . THR A 1 336 ? 18.502 7.658 -24.467 1.00 94.19 336 THR A N 1
ATOM 2530 C CA . THR A 1 336 ? 18.799 8.387 -25.704 1.00 94.19 336 THR A CA 1
ATOM 2531 C C . THR A 1 336 ? 17.598 8.285 -26.631 1.00 94.19 336 THR A C 1
ATOM 2533 O O . THR A 1 336 ? 17.198 7.188 -27.030 1.00 94.19 336 THR A O 1
ATOM 2536 N N . PHE A 1 337 ? 17.025 9.432 -26.987 1.00 94.31 337 PHE A N 1
ATOM 2537 C CA . PHE A 1 337 ? 15.881 9.513 -27.884 1.00 94.31 337 PHE A CA 1
ATOM 2538 C C . PHE A 1 337 ? 16.057 10.635 -28.905 1.00 94.31 337 PHE A C 1
ATOM 2540 O O . PHE A 1 337 ? 16.725 11.634 -28.644 1.00 94.31 337 PHE A O 1
ATOM 2547 N N . GLU A 1 338 ? 15.424 10.472 -30.059 1.00 93.31 338 GLU A N 1
ATOM 2548 C CA . GLU A 1 338 ? 15.253 11.528 -31.054 1.00 93.31 338 GLU A CA 1
ATOM 2549 C C . GLU A 1 338 ? 13.798 11.996 -31.067 1.00 93.31 338 GLU A C 1
ATOM 2551 O O . GLU A 1 338 ? 12.879 11.217 -30.806 1.00 93.31 338 GLU A O 1
ATOM 2556 N N . THR A 1 339 ? 13.585 13.273 -31.377 1.00 90.88 339 THR A N 1
ATOM 2557 C CA . THR A 1 339 ? 12.247 13.804 -31.656 1.00 90.88 339 THR A CA 1
ATOM 2558 C C . THR A 1 339 ? 12.075 13.879 -33.167 1.00 90.88 339 THR A C 1
ATOM 2560 O O . THR A 1 339 ? 12.930 14.426 -33.860 1.00 90.88 339 THR A O 1
ATOM 2563 N N . GLY A 1 340 ? 10.984 13.311 -33.676 1.00 82.38 340 GLY A N 1
ATOM 2564 C CA . GLY A 1 340 ? 10.616 13.382 -35.082 1.00 82.38 340 GLY A CA 1
ATOM 2565 C C . GLY A 1 340 ? 10.367 14.824 -35.520 1.00 82.38 340 GLY A C 1
ATOM 2566 O O . GLY A 1 340 ? 9.904 15.656 -34.737 1.00 82.38 340 GLY A O 1
ATOM 2567 N N . GLY A 1 341 ? 10.681 15.114 -36.781 1.00 74.44 341 GLY A N 1
ATOM 2568 C CA . GLY A 1 341 ? 10.407 16.417 -37.378 1.00 74.44 341 GLY A CA 1
ATOM 2569 C C . GLY A 1 341 ? 8.906 16.695 -37.473 1.00 74.44 341 GLY A C 1
ATOM 2570 O O . GLY A 1 341 ? 8.099 15.782 -37.654 1.00 74.44 341 GLY A O 1
ATOM 2571 N N . VAL A 1 342 ? 8.533 17.970 -37.376 1.00 59.69 342 VAL A N 1
ATOM 2572 C CA . VAL A 1 342 ? 7.200 18.423 -37.782 1.00 59.69 342 VAL A CA 1
ATOM 2573 C C . VAL A 1 342 ? 7.199 18.451 -39.307 1.00 59.69 342 VAL A C 1
ATOM 2575 O O . VAL A 1 342 ? 8.010 19.157 -39.904 1.00 59.69 342 VAL A O 1
ATOM 2578 N N . VAL A 1 343 ? 6.327 17.669 -39.942 1.00 54.97 343 VAL A N 1
ATOM 2579 C CA . VAL A 1 343 ? 6.020 17.878 -41.361 1.00 54.97 343 VAL A CA 1
ATOM 2580 C C . VAL A 1 343 ? 5.168 19.145 -41.411 1.00 54.97 343 VAL A C 1
ATOM 2582 O O . VAL A 1 343 ? 4.007 19.109 -41.006 1.00 54.97 343 VAL A O 1
ATOM 2585 N N . VAL A 1 344 ? 5.792 20.269 -41.770 1.00 44.94 344 VAL A N 1
ATOM 2586 C CA . VAL A 1 344 ? 5.132 21.573 -41.956 1.00 44.94 344 VAL A CA 1
ATOM 2587 C C . VAL A 1 344 ? 4.622 21.685 -43.381 1.00 44.94 344 VAL A C 1
ATOM 2589 O O . VAL A 1 344 ? 5.393 21.311 -44.296 1.00 44.94 344 VAL A O 1
#

Foldseek 3Di:
DPPPDPDDDDDDQDCPPVDDQDAAWFEKDWAFDPPPPDTFIWIWIAGQQAKIWIKGADASPDPDCNHINTPDIFGRGGFQHSQQWDDDPRWIWTHHLQAGFTVVLRVVDHNVCRNVRHLCVVVRVVSNVLSVVQRPAGWHKDDQVVVQKIKIARADPDPPDWAWIWMARNPPSDIDIDGPHNFRDWDQDPSWIWGAHPVRDIDTPQFKCADVQHKDKDKDKADWDQVPPAPFKKWWFWKWWKKFWQFFWDKDKEKDADPDDDDDPADDAGDRDDQDDVVGDDPPRHDPDDDRRHTDIDIDDIDTHGDMYRIIMMMMIIMTDGRGRTDMGTDDMDIDMDTDDDPD

pLDDT: mean 85.28, std 13.38, range [39.81, 96.62]

Secondary structure (DSSP, 8-state):
--TT-S--PPP----TTT-SS---EEEEEEE----SS---PEEEEEETTSEEEEEESS-TT-SSTTTSEEEEEEE---BS-TB-EEEETTEEEEEBSS-EEEHHHHHHS-GGGGGGG-GGGGGHHHHHHHHHH--SS--EEEEEGGGTEEEEE----STT---EEEEEETTT--EEEEES---SEEEEETTEEEEE-TTS-EEE-SSSBEETTEEEEEEEEPPPB-TT-SS--EEEEEEEEEEEESS---EEEEEEETTB--PPPPPPPP-----PPTTTSPTTT--TTPPPPPPEEE----EEEEEEESSEEEEEEEEE-BSS---EEEEEEEEEEEEPPP--

Sequence (344 aa):
LGVDSVTGALGSLNLSGIFQRGGSLLFGATWSLDAGDGIDDKCVFVTTEGEAAIFEGSNPAGATAAEWNLVGRYDLTDPMGKRGTMRAGGDLIVATKEGLVPISAAINKDAAALSLAAISRNIEPDWKREAARRLSLPWEIIKWPDMNYAIVALPVTAAGQEAWSFVVNLETGAWCKFVGWATRCIELHDSRLYFGTNDGTVFEAEIAGNDNGLPIYYTYVGNPDHMKSLGGLKTVHQARPTFLSATPYSPKISFSVNYSVSLPPAPPAADGGTADLWDSGQWDVAKWDQAQPVASVGGGQWISIGKTGYVMQPQLQITGFLNQRPVTEFVQLDVTFETGGVVV